Protein AF-0000000076350499 (afdb_homodimer)

Secondary structure (DSSP, 8-state):
-------------------HHHHHHHHHHHHGGGGTT----SS-SS-HHHHHHHHHHHHHHHHHHHHHHHHHT---HHHHHHHHHHHHHH--SHHHHHHHHHHHHHHHHHHHHHHHHH--/-------------------HHHHHHHHHHHHGGGGTT----SS-SS-HHHHHHHHHHHHHHHHHHHHHHHHHT---HHHHHHHHHHHHHH--SHHHHHHHHHHHHHHHHHHHHHHHHH--

Sequence (240 aa):
MTETTAKKTTTKRPARRPDPATAVLAEVKAARKAYSGQSMPVAGGHNPLKGREHHEREANRWMAADTARKFDGVPGWDSAVLAQAYRTLAECEPEHVRAGLIRLAALAVSAVESLDREAPMTETTAKKTTTKRPARRPDPATAVLAEVKAARKAYSGQSMPVAGGHNPLKGREHHEREANRWMAADTARKFDGVPGWDSAVLAQAYRTLAECEPEHVRAGLIRLAALAVSAVESLDREAP

Radius of gyration: 23.18 Å; Cα contacts (8 Å, |Δi|>4): 301; chains: 2; bounding box: 70×72×52 Å

pLDDT: mean 89.34, std 15.56, range [38.72, 98.94]

Foldseek 3Di:
DPPPPPPPPPPPDPPPDPDPLVVVVVVVVVVCVVVPPDDDDLADDPCSLVVLVVLVVQLVVLVVVQVVCVVVVNHDLVSVLSNLSSVLSNDDDPVSVVVSVVVNVVSVSVVVVVCVVVPD/DPPPPPPPPPPPDPPPPPDPLVVVVVVVVVVCVVVPPDDDDLADDPCSLVVLVVLVVQLVVLVVVQVVCVVVVNHDLVSVLSNLSSVLSNDDDPVSVVVSVVVNVVSVSVVVVVCVVPPD

Solvent-accessible surface area (backbone atoms only — not comparable to full-atom values): 12835 Å² total; per-residue (Å²): 133,85,80,77,76,73,75,78,75,74,73,72,72,73,78,72,73,75,58,76,57,55,64,55,50,51,51,21,59,60,50,19,61,82,48,56,90,54,77,64,48,61,59,27,50,96,50,34,67,60,49,24,52,52,24,40,53,51,12,53,51,26,42,50,49,35,52,51,21,49,73,72,72,29,43,25,47,44,36,52,52,50,16,40,48,22,44,24,55,34,48,82,52,66,69,56,29,42,53,29,29,37,46,41,22,11,50,28,51,32,52,41,51,33,50,63,67,66,51,129,133,85,80,76,76,74,76,79,75,73,74,71,72,74,78,73,72,75,57,76,57,54,63,56,49,52,50,22,59,60,51,21,59,79,47,57,90,54,75,66,48,60,60,27,51,96,50,33,68,60,50,26,52,51,23,40,53,51,12,53,51,27,44,51,49,33,52,51,22,51,72,72,71,28,44,23,49,43,36,53,52,49,16,41,47,24,45,23,55,34,48,82,51,68,69,55,28,43,54,30,30,37,47,42,21,9,51,29,52,33,51,41,50,32,49,64,68,65,49,129

Organism: Streptomyces venezuelae (NCBI:txid54571)

Structure (mmCIF, N/CA/C/O backbone):
data_AF-0000000076350499-model_v1
#
loop_
_entity.id
_entity.type
_entity.pdbx_description
1 polymer 'Uncharacterized protein'
#
loop_
_atom_site.group_PDB
_atom_site.id
_atom_site.type_symbol
_atom_site.label_atom_id
_atom_site.label_alt_id
_atom_site.label_comp_id
_atom_site.label_asym_id
_atom_site.label_entity_id
_atom_site.label_seq_id
_atom_site.pdbx_PDB_ins_code
_atom_site.Cartn_x
_atom_site.Cartn_y
_atom_site.Cartn_z
_atom_site.occupancy
_atom_site.B_iso_or_equiv
_atom_site.auth_seq_id
_atom_site.auth_comp_id
_atom_site.auth_asym_id
_atom_site.auth_atom_id
_atom_site.pdbx_PDB_model_num
ATOM 1 N N . MET A 1 1 ? -41.188 54.156 18.469 1 38.72 1 MET A N 1
ATOM 2 C CA . MET A 1 1 ? -41.062 52.875 17.75 1 38.72 1 MET A CA 1
ATOM 3 C C . MET A 1 1 ? -39.625 52.344 17.875 1 38.72 1 MET A C 1
ATOM 5 O O . MET A 1 1 ? -38.688 52.969 17.438 1 38.72 1 MET A O 1
ATOM 9 N N . THR A 1 2 ? -39.219 51.75 19.031 1 48.88 2 THR A N 1
ATOM 10 C CA . THR A 1 2 ? -37.969 51.094 19.422 1 48.88 2 THR A CA 1
ATOM 11 C C . THR A 1 2 ? -37.594 50.031 18.406 1 48.88 2 THR A C 1
ATOM 13 O O . THR A 1 2 ? -38.375 49.125 18.125 1 48.88 2 THR A O 1
ATOM 16 N N . GLU A 1 3 ? -36.875 50.312 17.297 1 50.75 3 GLU A N 1
ATOM 17 C CA . GLU A 1 3 ? -36.25 49.375 16.359 1 50.75 3 GLU A CA 1
ATOM 18 C C . GLU A 1 3 ? -35.438 48.312 17.109 1 50.75 3 GLU A C 1
ATOM 20 O O . GLU A 1 3 ? -34.5 48.656 17.844 1 50.75 3 GLU A O 1
ATOM 25 N N . THR A 1 4 ? -36.031 47.188 17.719 1 52.25 4 THR A N 1
ATOM 26 C CA . THR A 1 4 ? -35.406 45.969 18.188 1 52.25 4 THR A CA 1
ATOM 27 C C . THR A 1 4 ? -34.344 45.5 17.203 1 52.25 4 THR A C 1
ATOM 29 O O . THR A 1 4 ? -34.656 45.188 16.062 1 52.25 4 THR A O 1
ATOM 32 N N . THR A 1 5 ? -33.188 46.062 17.219 1 54 5 THR A N 1
ATOM 33 C CA . THR A 1 5 ? -32.031 45.531 16.5 1 54 5 THR A CA 1
ATOM 34 C C . THR A 1 5 ? -31.891 44.031 16.75 1 54 5 THR A C 1
ATOM 36 O O . THR A 1 5 ? -31.672 43.594 17.875 1 54 5 THR A O 1
ATOM 39 N N . ALA A 1 6 ? -32.625 43.156 16.031 1 51.72 6 ALA A N 1
ATOM 40 C CA . ALA A 1 6 ? -32.469 41.719 16.062 1 51.72 6 ALA A CA 1
ATOM 41 C C . ALA A 1 6 ? -31 41.312 15.992 1 51.72 6 ALA A C 1
ATOM 43 O O . ALA A 1 6 ? -30.281 41.719 15.078 1 51.72 6 ALA A O 1
ATOM 44 N N . LYS A 1 7 ? -30.266 41.125 17.078 1 54.62 7 LYS A N 1
ATOM 45 C CA . LYS A 1 7 ? -28.969 40.469 17.141 1 54.62 7 LYS A CA 1
ATOM 46 C C . LYS A 1 7 ? -28.922 39.281 16.219 1 54.62 7 LYS A C 1
ATOM 48 O O . LYS A 1 7 ? -29.766 38.375 16.312 1 54.62 7 LYS A O 1
ATOM 53 N N . LYS A 1 8 ? -28.516 39.344 14.953 1 52.81 8 LYS A N 1
ATOM 54 C CA . LYS A 1 8 ? -28.219 38.188 14.078 1 52.81 8 LYS A CA 1
ATOM 55 C C . LYS A 1 8 ? -27.406 37.125 14.805 1 52.81 8 LYS A C 1
ATOM 57 O O . LYS A 1 8 ? -26.297 37.406 15.266 1 52.81 8 LYS A O 1
ATOM 62 N N . THR A 1 9 ? -27.938 36.188 15.602 1 52.38 9 THR A N 1
ATOM 63 C CA . THR A 1 9 ? -27.25 35 16.094 1 52.38 9 THR A CA 1
ATOM 64 C C . THR A 1 9 ? -26.422 34.344 14.992 1 52.38 9 THR A C 1
ATOM 66 O O . THR A 1 9 ? -26.969 33.938 13.969 1 52.38 9 THR A O 1
ATOM 69 N N . THR A 1 10 ? -25.219 34.812 14.734 1 52.31 10 THR A N 1
ATOM 70 C CA . THR A 1 10 ? -24.312 34.125 13.82 1 52.31 10 THR A CA 1
ATOM 71 C C . THR A 1 10 ? -24.312 32.625 14.109 1 52.31 10 THR A C 1
ATOM 73 O O . THR A 1 10 ? -24.141 32.188 15.25 1 52.31 10 THR A O 1
ATOM 76 N N . THR A 1 11 ? -25.25 31.875 13.594 1 54.22 11 THR A N 1
ATOM 77 C CA . THR A 1 11 ? -25.203 30.422 13.688 1 54.22 11 THR A CA 1
ATOM 78 C C . THR A 1 11 ? -23.781 29.906 13.492 1 54.22 11 THR A C 1
ATOM 80 O O . THR A 1 11 ? -23.156 30.188 12.461 1 54.22 11 THR A O 1
ATOM 83 N N . LYS A 1 12 ? -22.938 29.891 14.547 1 53.84 12 LYS A N 1
ATOM 84 C CA . LYS A 1 12 ? -21.609 29.266 14.508 1 53.84 12 LYS A CA 1
ATOM 85 C C . LYS A 1 12 ? -21.609 28.016 13.625 1 53.84 12 LYS A C 1
ATOM 87 O O . LYS A 1 12 ? -22.562 27.25 13.648 1 53.84 12 LYS A O 1
ATOM 92 N N . ARG A 1 13 ? -21.109 28.031 12.414 1 56.81 13 ARG A N 1
ATOM 93 C CA . ARG A 1 13 ? -20.953 26.844 11.586 1 56.81 13 ARG A CA 1
ATOM 94 C C . ARG A 1 13 ? -20.578 25.641 12.43 1 56.81 13 ARG A C 1
ATOM 96 O O . ARG A 1 13 ? -19.75 25.734 13.336 1 56.81 13 ARG A O 1
ATOM 103 N N . PRO A 1 14 ? -21.391 24.609 12.555 1 53.59 14 PRO A N 1
ATOM 104 C CA . PRO A 1 14 ? -21.047 23.406 13.32 1 53.59 14 PRO A CA 1
ATOM 105 C C . PRO A 1 14 ? -19.594 22.984 13.156 1 53.59 14 PRO A C 1
ATOM 107 O O . PRO A 1 14 ? -19 23.219 12.102 1 53.59 14 PRO A O 1
ATOM 110 N N . ALA A 1 15 ? -18.828 22.922 14.227 1 55.44 15 ALA A N 1
ATOM 111 C CA . ALA A 1 15 ? -17.438 22.469 14.242 1 55.44 15 ALA A CA 1
ATOM 112 C C . ALA A 1 15 ? -17.25 21.281 13.312 1 55.44 15 ALA A C 1
ATOM 114 O O . ALA A 1 15 ? -18.078 20.359 13.281 1 55.44 15 ALA A O 1
ATOM 115 N N . ARG A 1 16 ? -16.734 21.469 12.133 1 56.69 16 ARG A N 1
ATOM 116 C CA . ARG A 1 16 ? -16.516 20.391 11.164 1 56.69 16 ARG A CA 1
ATOM 117 C C . ARG A 1 16 ? -15.93 19.156 11.836 1 56.69 16 ARG A C 1
ATOM 119 O O . ARG A 1 16 ? -15.016 19.266 12.664 1 56.69 16 ARG A O 1
ATOM 126 N N . ARG A 1 17 ? -16.734 18.094 11.977 1 60.69 17 ARG A N 1
ATOM 127 C CA . ARG A 1 17 ? -16.234 16.828 12.5 1 60.69 17 ARG A CA 1
ATOM 128 C C . ARG A 1 17 ? -14.844 16.516 11.961 1 60.69 17 ARG A C 1
ATOM 130 O O . ARG A 1 17 ? -14.562 16.766 10.781 1 60.69 17 ARG A O 1
ATOM 137 N N . PRO A 1 18 ? -13.938 16.469 12.867 1 68.06 18 PRO A N 1
ATOM 138 C CA . PRO A 1 18 ? -12.594 16.172 12.391 1 68.06 18 PRO A CA 1
ATOM 139 C C . PRO A 1 18 ? -12.578 15.047 11.352 1 68.06 18 PRO A C 1
ATOM 141 O O . PRO A 1 18 ? -13.383 14.117 11.422 1 68.06 18 PRO A O 1
ATOM 144 N N . ASP A 1 19 ? -11.945 15.273 10.234 1 76.62 19 ASP A N 1
ATOM 145 C CA . ASP A 1 19 ? -11.766 14.281 9.18 1 76.62 19 ASP A CA 1
ATOM 146 C C . ASP A 1 19 ? -11.18 12.984 9.734 1 76.62 19 ASP A C 1
ATOM 148 O O . ASP A 1 19 ? -10.109 13 10.352 1 76.62 19 ASP A O 1
ATOM 152 N N . PRO A 1 20 ? -12.023 11.977 9.82 1 79.06 20 PRO A N 1
ATOM 153 C CA . PRO A 1 20 ? -11.547 10.688 10.336 1 79.06 20 PRO A CA 1
ATOM 154 C C . PRO A 1 20 ? -10.172 10.312 9.789 1 79.06 20 PRO A C 1
ATOM 156 O O . PRO A 1 20 ? -9.438 9.547 10.422 1 79.06 20 PRO A O 1
ATOM 159 N N . ALA A 1 21 ? -9.828 10.938 8.68 1 87.44 21 ALA A N 1
ATOM 160 C CA . ALA A 1 21 ? -8.555 10.562 8.07 1 87.44 21 ALA A CA 1
ATOM 161 C C . ALA A 1 21 ? -7.387 11.219 8.789 1 87.44 21 ALA A C 1
ATOM 163 O O . ALA A 1 21 ? -6.246 10.766 8.68 1 87.44 21 ALA A O 1
ATOM 164 N N . THR A 1 22 ? -7.73 12.234 9.5 1 90.38 22 THR A N 1
ATOM 165 C CA . THR A 1 22 ? -6.652 12.984 10.133 1 90.38 22 THR A CA 1
ATOM 166 C C . THR A 1 22 ? -5.902 12.109 11.133 1 90.38 22 THR A C 1
ATOM 168 O O . THR A 1 22 ? -4.672 12.062 11.125 1 90.38 22 THR A O 1
ATOM 171 N N . ALA A 1 23 ? -6.641 11.414 11.977 1 93.62 23 ALA A N 1
ATOM 172 C CA . ALA A 1 23 ? -6.008 10.531 12.961 1 93.62 23 ALA A CA 1
ATOM 173 C C . ALA A 1 23 ? -5.23 9.414 12.281 1 93.62 23 ALA A C 1
ATOM 175 O O . ALA A 1 23 ? -4.117 9.078 12.695 1 93.62 23 ALA A O 1
ATOM 176 N N . VAL A 1 24 ? -5.832 8.812 11.25 1 96.56 24 VAL A N 1
ATOM 177 C CA . VAL A 1 24 ? -5.191 7.727 10.508 1 96.56 24 VAL A CA 1
ATOM 178 C C . VAL A 1 24 ? -3.902 8.234 9.867 1 96.56 24 VAL A C 1
ATOM 180 O O . VAL A 1 24 ? -2.863 7.574 9.93 1 96.56 24 VAL A O 1
ATOM 183 N N . LEU A 1 25 ? -3.965 9.453 9.281 1 96.88 25 LEU A N 1
ATOM 184 C CA . LEU A 1 25 ? -2.795 10.023 8.625 1 96.88 25 LEU A CA 1
ATOM 185 C C . LEU A 1 25 ? -1.714 10.367 9.648 1 96.88 25 LEU A C 1
ATOM 187 O O . LEU A 1 25 ? -0.521 10.266 9.352 1 96.88 25 LEU A O 1
ATOM 191 N N . ALA A 1 26 ? -2.094 10.766 10.805 1 95.81 26 ALA A N 1
ATOM 192 C CA . ALA A 1 26 ? -1.117 10.984 11.867 1 95.81 26 ALA A CA 1
ATOM 193 C C . ALA A 1 26 ? -0.406 9.688 12.242 1 95.81 26 ALA A C 1
ATOM 195 O O . ALA A 1 26 ? 0.798 9.688 12.508 1 95.81 26 ALA A O 1
ATOM 196 N N . GLU A 1 27 ? -1.164 8.602 12.289 1 97.56 27 GLU A N 1
ATOM 197 C CA . GLU A 1 27 ? -0.567 7.293 12.555 1 97.56 27 GLU A CA 1
ATOM 198 C C . GLU A 1 27 ? 0.391 6.887 11.438 1 97.56 27 GLU A C 1
ATOM 200 O O . GLU A 1 27 ? 1.462 6.336 11.703 1 97.56 27 GLU A O 1
ATOM 205 N N . VAL A 1 28 ? -0.004 7.133 10.195 1 97.81 28 VAL A N 1
ATOM 206 C CA . VAL A 1 28 ? 0.864 6.848 9.055 1 97.81 28 VAL A CA 1
ATOM 207 C C . VAL A 1 28 ? 2.15 7.66 9.172 1 97.81 28 VAL A C 1
ATOM 209 O O . VAL A 1 28 ? 3.246 7.141 8.953 1 97.81 28 VAL A O 1
ATOM 212 N N . LYS A 1 29 ? 2.023 8.922 9.461 1 96 29 LYS A N 1
ATOM 213 C CA . LYS A 1 29 ? 3.176 9.805 9.625 1 96 29 LYS A CA 1
ATOM 214 C C . LYS A 1 29 ? 4.133 9.258 10.688 1 96 29 LYS A C 1
ATOM 216 O O . LYS A 1 29 ? 5.352 9.258 10.484 1 96 29 LYS A O 1
ATOM 221 N N . ALA A 1 30 ? 3.6 8.812 11.766 1 96.19 30 ALA A N 1
ATOM 222 C CA . ALA A 1 30 ? 4.418 8.258 12.844 1 96.19 30 ALA A CA 1
ATOM 223 C C . ALA A 1 30 ? 5.105 6.969 12.391 1 96.19 30 ALA A C 1
ATOM 225 O O . ALA A 1 30 ? 6.297 6.77 12.648 1 96.19 30 ALA A O 1
ATOM 226 N N . ALA A 1 31 ? 4.344 6.082 11.688 1 97.31 31 ALA A N 1
ATOM 227 C CA . ALA A 1 31 ? 4.859 4.777 11.273 1 97.31 31 ALA A CA 1
ATOM 228 C C . ALA A 1 31 ? 5.949 4.93 10.219 1 97.31 31 ALA A C 1
ATOM 230 O O . ALA A 1 31 ? 6.855 4.098 10.133 1 97.31 31 ALA A O 1
ATOM 231 N N . ARG A 1 32 ? 5.891 5.938 9.43 1 95.25 32 ARG A N 1
ATOM 232 C CA . ARG A 1 32 ? 6.832 6.141 8.336 1 95.25 32 ARG A CA 1
ATOM 233 C C . ARG A 1 32 ? 8.242 6.383 8.859 1 95.25 32 ARG A C 1
ATOM 235 O O . ARG A 1 32 ? 9.219 6.219 8.125 1 95.25 32 ARG A O 1
ATOM 242 N N . LYS A 1 33 ? 8.383 6.848 10.125 1 92.81 33 LYS A N 1
ATOM 243 C CA . LYS A 1 33 ? 9.688 7.117 10.719 1 92.81 33 LYS A CA 1
ATOM 244 C C . LYS A 1 33 ? 10.57 5.871 10.695 1 92.81 33 LYS A C 1
ATOM 246 O O . LYS A 1 33 ? 11.797 5.973 10.625 1 92.81 33 LYS A O 1
ATOM 251 N N . ALA A 1 34 ? 9.875 4.699 10.703 1 93.06 34 ALA A N 1
ATOM 252 C CA . ALA A 1 34 ? 10.609 3.439 10.672 1 93.06 34 ALA A CA 1
ATOM 253 C C . ALA A 1 34 ? 11.336 3.262 9.344 1 93.06 34 ALA A C 1
ATOM 255 O O . ALA A 1 34 ? 12.297 2.496 9.25 1 93.06 34 ALA A O 1
ATOM 256 N N . TYR A 1 35 ? 10.977 3.979 8.344 1 91.75 35 TYR A N 1
ATOM 257 C CA . TYR A 1 35 ? 11.516 3.807 7 1 91.75 35 TYR A CA 1
ATOM 258 C C . TYR A 1 35 ? 12.219 5.074 6.531 1 91.75 35 TYR A C 1
ATOM 260 O O . TYR A 1 35 ? 12.688 5.148 5.391 1 91.75 35 TYR A O 1
ATOM 268 N N . SER A 1 36 ? 12.102 6.062 7.328 1 82.44 36 SER A N 1
ATOM 269 C CA . SER A 1 36 ? 12.633 7.371 6.953 1 82.44 36 SER A CA 1
ATOM 270 C C . SER A 1 36 ? 14.125 7.301 6.66 1 82.44 36 SER A C 1
ATOM 272 O O . SER A 1 36 ? 14.867 6.613 7.359 1 82.44 36 SER A O 1
ATOM 274 N N . GLY A 1 37 ? 14.547 7.977 5.605 1 85.44 37 GLY A N 1
ATOM 275 C CA . GLY A 1 37 ? 15.961 8.055 5.262 1 85.44 37 GLY A CA 1
ATOM 276 C C . GLY A 1 37 ? 16.422 6.918 4.371 1 85.44 37 GLY A C 1
ATOM 277 O O . GLY A 1 37 ? 17.547 6.941 3.859 1 85.44 37 GLY A O 1
ATOM 278 N N . GLN A 1 38 ? 15.703 5.871 4.211 1 89.94 38 GLN A N 1
ATOM 279 C CA . GLN A 1 38 ? 16.062 4.77 3.322 1 89.94 38 GLN A CA 1
ATOM 280 C C . GLN A 1 38 ? 15.898 5.172 1.858 1 89.94 38 GLN A C 1
ATOM 282 O O . GLN A 1 38 ? 14.992 5.93 1.51 1 89.94 38 GLN A O 1
ATOM 287 N N . SER A 1 39 ? 16.875 4.816 1.09 1 91.69 39 SER A N 1
ATOM 288 C CA . SER A 1 39 ? 16.812 4.988 -0.358 1 91.69 39 SER A CA 1
ATOM 289 C C . SER A 1 39 ? 17.094 3.676 -1.081 1 91.69 39 SER A C 1
ATOM 291 O O . SER A 1 39 ? 18.094 3.012 -0.802 1 91.69 39 SER A O 1
ATOM 293 N N . MET A 1 40 ? 16.156 3.285 -1.824 1 93.88 40 MET A N 1
ATOM 294 C CA . MET A 1 40 ? 16.281 2.088 -2.652 1 93.88 40 MET A CA 1
ATOM 295 C C . MET A 1 40 ? 15.594 2.291 -3.998 1 93.88 40 MET A C 1
ATOM 297 O O . MET A 1 40 ? 14.703 3.137 -4.125 1 93.88 40 MET A O 1
ATOM 301 N N . PRO A 1 41 ? 16.078 1.508 -4.984 1 94.31 41 PRO A N 1
ATOM 302 C CA . PRO A 1 41 ? 15.32 1.559 -6.234 1 94.31 41 PRO A CA 1
ATOM 303 C C . PRO A 1 41 ? 13.898 1.008 -6.086 1 94.31 41 PRO A C 1
ATOM 305 O O . PRO A 1 41 ? 13.617 0.282 -5.129 1 94.31 41 PRO A O 1
ATOM 308 N N . VAL A 1 42 ? 13 1.357 -6.977 1 94.31 42 VAL A N 1
ATOM 309 C CA . VAL A 1 42 ? 11.633 0.851 -6.953 1 94.31 42 VAL A CA 1
ATOM 310 C C . VAL A 1 42 ? 11.641 -0.668 -7.102 1 94.31 42 VAL A C 1
ATOM 312 O O . VAL A 1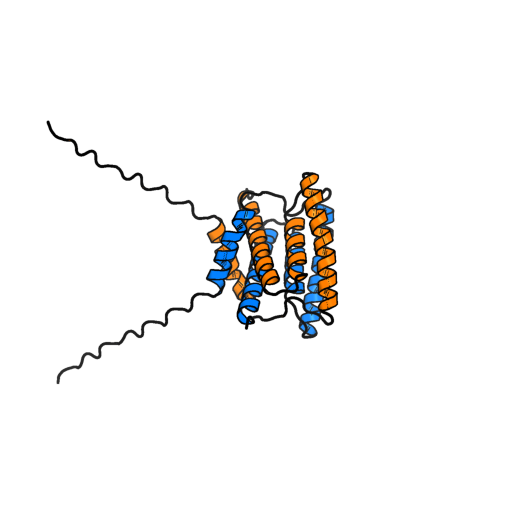 42 ? 11.039 -1.38 -6.293 1 94.31 42 VAL A O 1
ATOM 315 N N . ALA A 1 43 ? 12.32 -1.08 -8.188 1 94.75 43 ALA A N 1
ATOM 316 C CA . ALA A 1 43 ? 12.5 -2.514 -8.398 1 94.75 43 ALA A CA 1
ATOM 317 C C . ALA A 1 43 ? 13.922 -2.947 -8.055 1 94.75 43 ALA A C 1
ATOM 319 O O . ALA A 1 43 ? 14.891 -2.43 -8.617 1 94.75 43 ALA A O 1
ATOM 320 N N . GLY A 1 44 ? 14.023 -3.854 -7.094 1 96.06 44 GLY A N 1
ATOM 321 C CA . GLY A 1 44 ? 15.32 -4.398 -6.719 1 96.06 44 GLY A CA 1
ATOM 322 C C . GLY A 1 44 ? 15.602 -5.758 -7.336 1 96.06 44 GLY A C 1
ATOM 323 O O . GLY A 1 44 ? 15.016 -6.109 -8.359 1 96.06 44 GLY A O 1
ATOM 324 N N . GLY A 1 45 ? 16.5 -6.449 -6.723 1 95.81 45 GLY A N 1
ATOM 325 C CA . GLY A 1 45 ? 16.859 -7.77 -7.207 1 95.81 45 GLY A CA 1
ATOM 326 C C . GLY A 1 45 ? 17.953 -7.742 -8.266 1 95.81 45 GLY A C 1
ATOM 327 O O . GLY A 1 45 ? 18.406 -6.668 -8.656 1 95.81 45 GLY A O 1
ATOM 328 N N . HIS A 1 46 ? 18.391 -8.906 -8.711 1 96.06 46 HIS A N 1
ATOM 329 C CA . HIS A 1 46 ? 19.5 -9.047 -9.648 1 96.06 46 HIS A CA 1
ATOM 330 C C . HIS A 1 46 ? 19.062 -8.734 -11.078 1 96.06 46 HIS A C 1
ATOM 332 O O . HIS A 1 46 ? 19.875 -8.398 -11.93 1 96.06 46 HIS A O 1
ATOM 338 N N . ASN A 1 47 ? 17.812 -8.844 -11.344 1 95.94 47 ASN A N 1
ATOM 339 C CA . ASN A 1 47 ? 17.25 -8.547 -12.664 1 95.94 47 ASN A CA 1
ATOM 340 C C . ASN A 1 47 ? 16 -7.688 -12.555 1 95.94 47 ASN A C 1
ATOM 342 O O . ASN A 1 47 ? 14.883 -8.18 -12.727 1 95.94 47 ASN A O 1
ATOM 346 N N . PRO A 1 48 ? 16.125 -6.426 -12.344 1 94.31 48 PRO A N 1
ATOM 347 C CA . PRO A 1 48 ? 14.992 -5.535 -12.125 1 94.31 48 PRO A CA 1
ATOM 348 C C . PRO A 1 48 ? 14.031 -5.504 -13.305 1 94.31 48 PRO A C 1
ATOM 350 O O . PRO A 1 48 ? 12.82 -5.324 -13.125 1 94.31 48 PRO A O 1
ATOM 353 N N . LEU A 1 49 ? 14.57 -5.691 -14.508 1 94.38 49 LEU A N 1
ATOM 354 C CA . LEU A 1 49 ? 13.703 -5.688 -15.68 1 94.38 49 LEU A CA 1
ATOM 355 C C . LEU A 1 49 ? 12.75 -6.875 -15.656 1 94.38 49 LEU A C 1
ATOM 357 O O . LEU A 1 49 ? 11.555 -6.727 -15.938 1 94.38 49 LEU A O 1
ATOM 361 N N . LYS A 1 50 ? 13.289 -7.992 -15.352 1 95.38 50 LYS A N 1
ATOM 362 C CA . LYS A 1 50 ? 12.445 -9.18 -15.211 1 95.38 50 LYS A CA 1
ATOM 363 C C . LYS A 1 50 ? 11.422 -8.992 -14.094 1 95.38 50 LYS A C 1
ATOM 365 O O . LYS A 1 50 ? 10.281 -9.453 -14.203 1 95.38 50 LYS A O 1
ATOM 370 N N . GLY A 1 51 ? 11.859 -8.422 -12.992 1 95.88 51 GLY A N 1
ATOM 371 C CA . GLY A 1 51 ? 10.945 -8.102 -11.906 1 95.88 51 GLY A CA 1
ATOM 372 C C . GLY A 1 51 ? 9.773 -7.242 -12.344 1 95.88 51 GLY A C 1
ATOM 373 O O . GLY A 1 51 ? 8.625 -7.523 -11.992 1 95.88 51 GLY A O 1
ATOM 374 N N . ARG A 1 52 ? 10.062 -6.246 -13.117 1 96.31 52 ARG A N 1
ATOM 375 C CA . ARG A 1 52 ? 9.016 -5.344 -13.594 1 96.31 52 ARG A CA 1
ATOM 376 C C . ARG A 1 52 ? 8.023 -6.074 -14.492 1 96.31 52 ARG A C 1
ATOM 378 O O . ARG A 1 52 ? 6.82 -5.832 -14.43 1 96.31 52 ARG A O 1
ATOM 385 N N . GLU A 1 53 ? 8.547 -6.91 -15.336 1 97.19 53 GLU A N 1
ATOM 386 C CA . GLU A 1 53 ? 7.68 -7.715 -16.188 1 97.19 53 GLU A CA 1
ATOM 387 C C . GLU A 1 53 ? 6.746 -8.594 -15.367 1 97.19 53 GLU A C 1
ATOM 389 O O . GLU A 1 53 ? 5.566 -8.727 -15.688 1 97.19 53 GLU A O 1
ATOM 394 N N . HIS A 1 54 ? 7.34 -9.227 -14.375 1 97.56 54 HIS A N 1
ATOM 395 C CA . HIS A 1 54 ? 6.531 -10.016 -13.453 1 97.56 54 HIS A CA 1
ATOM 396 C C . HIS A 1 54 ? 5.434 -9.164 -12.82 1 97.56 54 HIS A C 1
ATOM 398 O O . HIS A 1 54 ? 4.273 -9.586 -12.766 1 97.56 54 HIS A O 1
ATOM 404 N N . HIS A 1 55 ? 5.805 -7.949 -12.344 1 98.56 55 HIS A N 1
ATOM 405 C CA . HIS A 1 55 ? 4.836 -7.066 -11.703 1 98.56 55 HIS A CA 1
ATOM 406 C C . HIS A 1 55 ? 3.723 -6.684 -12.68 1 98.56 55 HIS A C 1
ATOM 408 O O . HIS A 1 55 ? 2.559 -6.574 -12.289 1 98.56 55 HIS A O 1
ATOM 414 N N . GLU A 1 56 ? 4.082 -6.488 -13.914 1 98.5 56 GLU A N 1
ATOM 415 C CA . GLU A 1 56 ? 3.076 -6.164 -14.914 1 98.5 56 GLU A CA 1
ATOM 416 C C . GLU A 1 56 ? 2.078 -7.309 -15.086 1 98.5 56 GLU A C 1
ATOM 418 O O . GLU A 1 56 ? 0.869 -7.078 -15.156 1 98.5 56 GLU A O 1
ATOM 423 N N . ARG A 1 57 ? 2.596 -8.492 -15.18 1 98.62 57 ARG A N 1
ATOM 424 C CA . ARG A 1 57 ? 1.719 -9.656 -15.305 1 98.62 57 ARG A CA 1
ATOM 425 C C . ARG A 1 57 ? 0.793 -9.773 -14.102 1 98.62 57 ARG A C 1
ATOM 427 O O . ARG A 1 57 ? -0.406 -10.008 -14.25 1 98.62 57 ARG A O 1
ATOM 434 N N . GLU A 1 58 ? 1.327 -9.602 -12.93 1 98.62 58 GLU A N 1
ATOM 435 C CA . GLU A 1 58 ? 0.524 -9.68 -11.719 1 98.62 58 GLU A CA 1
ATOM 436 C C . GLU A 1 58 ? -0.483 -8.531 -11.648 1 98.62 58 GLU A C 1
ATOM 438 O O . GLU A 1 58 ? -1.609 -8.719 -11.18 1 98.62 58 GLU A O 1
ATOM 443 N N . ALA A 1 59 ? -0.056 -7.363 -12.062 1 98.75 59 ALA A N 1
ATOM 444 C CA . ALA A 1 59 ? -0.982 -6.234 -12.109 1 98.75 59 ALA A CA 1
ATOM 445 C C . ALA A 1 59 ? -2.215 -6.57 -12.945 1 98.75 59 ALA A C 1
ATOM 447 O O . ALA A 1 59 ? -3.346 -6.328 -12.516 1 98.75 59 ALA A O 1
ATOM 448 N N . ASN A 1 60 ? -1.95 -7.121 -14.117 1 98.62 60 ASN A N 1
ATOM 449 C CA . ASN A 1 60 ? -3.047 -7.5 -15 1 98.62 60 ASN A CA 1
ATOM 450 C C . ASN A 1 60 ? -3.955 -8.539 -14.352 1 98.62 60 ASN A C 1
ATOM 452 O O . ASN A 1 60 ? -5.18 -8.453 -14.453 1 98.62 60 ASN A O 1
ATOM 456 N N . ARG A 1 61 ? -3.381 -9.5 -13.727 1 98.31 61 ARG A N 1
ATOM 457 C CA . ARG A 1 61 ? -4.141 -10.555 -13.062 1 98.31 61 ARG A CA 1
ATOM 458 C C . ARG A 1 61 ? -5.008 -9.984 -11.945 1 98.31 61 ARG A C 1
ATOM 460 O O . ARG A 1 61 ? -6.199 -10.297 -11.859 1 98.31 61 ARG A O 1
ATOM 467 N N . TRP A 1 62 ? -4.484 -9.164 -11.102 1 98.5 62 TRP A N 1
ATOM 468 C CA . TRP A 1 62 ? -5.223 -8.633 -9.961 1 98.5 62 TRP A CA 1
ATOM 469 C C . TRP A 1 62 ? -6.254 -7.605 -10.414 1 98.5 62 TRP A C 1
ATOM 471 O O . TRP A 1 62 ? -7.328 -7.488 -9.812 1 98.5 62 TRP A O 1
ATOM 481 N N . MET A 1 63 ? -5.859 -6.852 -11.438 1 98.44 63 MET A N 1
ATOM 482 C CA . MET A 1 63 ? -6.859 -5.941 -11.992 1 98.44 63 MET A CA 1
ATOM 483 C C . MET A 1 63 ? -8.07 -6.711 -12.516 1 98.44 63 MET A C 1
ATOM 485 O O . MET A 1 63 ? -9.211 -6.312 -12.289 1 98.44 63 MET A O 1
ATOM 489 N N . ALA A 1 64 ? -7.852 -7.734 -13.227 1 98.5 64 ALA A N 1
ATOM 490 C CA . ALA A 1 64 ? -8.93 -8.586 -13.719 1 98.5 64 ALA A CA 1
ATOM 491 C C . ALA A 1 64 ? -9.719 -9.188 -12.555 1 98.5 64 ALA A C 1
ATOM 493 O O . ALA A 1 64 ? -10.953 -9.219 -12.586 1 98.5 64 ALA A O 1
ATOM 494 N N . ALA A 1 65 ? -9.055 -9.695 -11.531 1 97.81 65 ALA A N 1
ATOM 495 C CA . ALA A 1 65 ? -9.711 -10.25 -10.359 1 97.81 65 ALA A CA 1
ATOM 496 C C . ALA A 1 65 ? -10.562 -9.203 -9.656 1 97.81 65 ALA A C 1
ATOM 498 O O . ALA A 1 65 ? -11.688 -9.484 -9.242 1 97.81 65 ALA A O 1
ATOM 499 N N . ASP A 1 66 ? -10.031 -8.031 -9.5 1 98.25 66 ASP A N 1
ATOM 500 C CA . ASP A 1 66 ? -10.75 -6.945 -8.852 1 98.25 66 ASP A CA 1
ATOM 501 C C . ASP A 1 66 ? -12.031 -6.602 -9.602 1 98.25 66 ASP A C 1
ATOM 503 O O . ASP A 1 66 ? -13.102 -6.477 -9 1 98.25 66 ASP A O 1
ATOM 507 N N . THR A 1 67 ? -11.883 -6.5 -10.938 1 98.19 67 THR A N 1
ATOM 508 C CA . THR A 1 67 ? -13.031 -6.195 -11.797 1 98.19 67 THR A CA 1
ATOM 509 C C . THR A 1 67 ? -14.07 -7.305 -11.711 1 98.19 67 THR A C 1
ATOM 511 O O . THR A 1 67 ? -15.266 -7.031 -11.539 1 98.19 67 THR A O 1
ATOM 514 N N . ALA A 1 68 ? -13.688 -8.516 -11.859 1 98 68 ALA A N 1
ATOM 515 C CA . ALA A 1 68 ? -14.594 -9.664 -11.812 1 98 68 ALA A CA 1
ATOM 516 C C . ALA A 1 68 ? -15.32 -9.734 -10.469 1 98 68 ALA A C 1
ATOM 518 O O . ALA A 1 68 ? -16.516 -9.984 -10.422 1 98 68 ALA A O 1
ATOM 519 N N . ARG A 1 69 ? -14.609 -9.539 -9.359 1 97.75 69 ARG A N 1
ATOM 520 C CA . ARG A 1 69 ? -15.203 -9.609 -8.031 1 97.75 69 ARG A CA 1
ATOM 521 C C . ARG A 1 69 ? -16.234 -8.508 -7.824 1 97.75 69 ARG A C 1
ATOM 523 O O . ARG A 1 69 ? -17.281 -8.727 -7.199 1 97.75 69 ARG A O 1
ATOM 530 N N . LYS A 1 70 ? -15.906 -7.328 -8.273 1 96.88 70 LYS A N 1
ATOM 531 C CA . LYS A 1 70 ? -16.875 -6.238 -8.203 1 96.88 70 LYS A CA 1
ATOM 532 C C . LYS A 1 70 ? -18.141 -6.57 -8.992 1 96.88 70 LYS A C 1
ATOM 534 O O . LYS A 1 70 ? -19.25 -6.309 -8.531 1 96.88 70 LYS A O 1
ATOM 539 N N . PHE A 1 71 ? -17.938 -7.156 -10.164 1 97.5 71 PHE A N 1
ATOM 540 C CA . PHE A 1 71 ? -19.062 -7.559 -11 1 97.5 71 PHE A CA 1
ATOM 541 C C . PHE A 1 71 ? -19.906 -8.625 -10.305 1 97.5 71 PHE A C 1
ATOM 543 O O . PHE A 1 71 ? -21.125 -8.594 -10.375 1 97.5 71 PHE A O 1
ATOM 550 N N . ASP A 1 72 ? -19.281 -9.555 -9.648 1 97.56 72 ASP A N 1
ATOM 551 C CA . ASP A 1 72 ? -19.938 -10.68 -8.984 1 97.56 72 ASP A CA 1
ATOM 552 C C . ASP A 1 72 ? -20.531 -10.25 -7.641 1 97.56 72 ASP A C 1
ATOM 554 O O . ASP A 1 72 ? -21.188 -11.047 -6.965 1 97.56 72 ASP A O 1
ATOM 558 N N . GLY A 1 73 ? -20.219 -9.07 -7.129 1 97.25 73 GLY A N 1
ATOM 559 C CA . GLY A 1 73 ? -20.75 -8.57 -5.875 1 97.25 73 GLY A CA 1
ATOM 560 C C . GLY A 1 73 ? -19.969 -9.039 -4.664 1 97.25 73 GLY A C 1
ATOM 561 O O . GLY A 1 73 ? -20.5 -9.078 -3.551 1 97.25 73 GLY A O 1
ATOM 562 N N . VAL A 1 74 ? -18.734 -9.492 -4.902 1 97.44 74 VAL A N 1
ATOM 563 C CA . VAL A 1 74 ? -17.906 -9.969 -3.801 1 97.44 74 VAL A CA 1
ATOM 564 C C . VAL A 1 74 ? -16.578 -9.227 -3.785 1 97.44 74 VAL A C 1
ATOM 566 O O . VAL A 1 74 ? -15.516 -9.844 -3.729 1 97.44 74 VAL A O 1
ATOM 569 N N . PRO A 1 75 ? -16.531 -7.895 -3.838 1 97.38 75 PRO A N 1
ATOM 570 C CA . PRO A 1 75 ? -15.297 -7.113 -3.84 1 97.38 75 PRO A CA 1
ATOM 571 C C . PRO A 1 75 ? -14.508 -7.262 -2.541 1 97.38 75 PRO A C 1
ATOM 573 O O . PRO A 1 75 ? -15.031 -7.781 -1.551 1 97.38 75 PRO A O 1
ATOM 576 N N . GLY A 1 76 ? -13.305 -6.895 -2.553 1 97.44 76 GLY A N 1
ATOM 577 C CA . GLY A 1 76 ? -12.438 -6.883 -1.387 1 97.44 76 GLY A CA 1
ATOM 578 C C . GLY A 1 76 ? -11.328 -5.855 -1.478 1 97.44 76 GLY A C 1
ATOM 579 O O . GLY A 1 76 ? -10.852 -5.543 -2.572 1 97.44 76 GLY A O 1
ATOM 580 N N . TRP A 1 77 ? -10.914 -5.414 -0.379 1 97.38 77 TRP A N 1
ATOM 581 C CA . TRP A 1 77 ? -9.781 -4.496 -0.339 1 97.38 77 TRP A CA 1
ATOM 582 C C . TRP A 1 77 ? -8.516 -5.172 -0.854 1 97.38 77 TRP A C 1
ATOM 584 O O . TRP A 1 77 ? -7.633 -4.512 -1.415 1 97.38 77 TRP A O 1
ATOM 594 N N . ASP A 1 78 ? -8.414 -6.523 -0.628 1 98.12 78 ASP A N 1
ATOM 595 C CA . ASP A 1 78 ? -7.211 -7.25 -1.015 1 98.12 78 ASP A CA 1
ATOM 596 C C . ASP A 1 78 ? -6.945 -7.117 -2.514 1 98.12 78 ASP A C 1
ATOM 598 O O . ASP A 1 78 ? -5.848 -6.734 -2.922 1 98.12 78 ASP A O 1
ATOM 602 N N . SER A 1 79 ? -7.988 -7.34 -3.359 1 98.44 79 SER A N 1
ATOM 603 C CA . SER A 1 79 ? -7.762 -7.246 -4.797 1 98.44 79 SER A CA 1
ATOM 604 C C . SER A 1 79 ? -7.469 -5.809 -5.219 1 98.44 79 SER A C 1
ATOM 606 O O . SER A 1 79 ? -6.621 -5.566 -6.082 1 98.44 79 SER A O 1
ATOM 608 N N . ALA A 1 80 ? -8.094 -4.797 -4.594 1 98.38 80 ALA A N 1
ATOM 609 C CA . ALA A 1 80 ? -7.852 -3.393 -4.914 1 98.38 80 ALA A CA 1
ATOM 610 C C . ALA A 1 80 ? -6.426 -2.982 -4.559 1 98.38 80 ALA A C 1
ATOM 612 O O . ALA A 1 80 ? -5.734 -2.348 -5.359 1 98.38 80 ALA A O 1
ATOM 613 N N . VAL A 1 81 ? -5.969 -3.379 -3.387 1 98.75 81 VAL A N 1
ATOM 614 C CA . VAL A 1 81 ? -4.645 -3.025 -2.887 1 98.75 81 VAL A CA 1
ATOM 615 C C . VAL A 1 81 ? -3.572 -3.688 -3.75 1 98.75 81 VAL A C 1
ATOM 617 O O . VAL A 1 81 ? -2.617 -3.033 -4.172 1 98.75 81 VAL A O 1
ATOM 620 N N . LEU A 1 82 ? -3.758 -4.965 -4.031 1 98.88 82 LEU A N 1
ATOM 621 C CA . LEU A 1 82 ? -2.736 -5.703 -4.762 1 98.88 82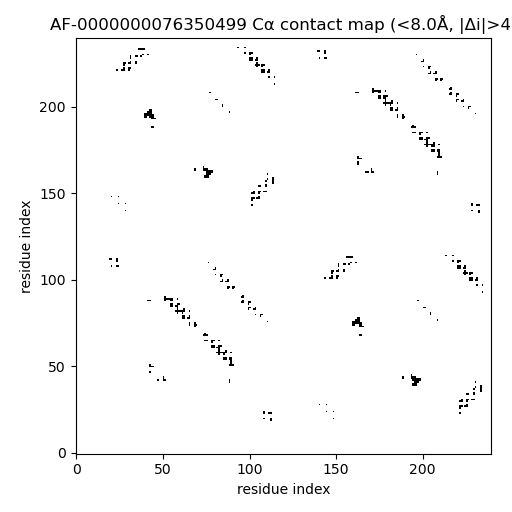 LEU A CA 1
ATOM 622 C C . LEU A 1 82 ? -2.689 -5.266 -6.223 1 98.88 82 LEU A C 1
ATOM 624 O O . LEU A 1 82 ? -1.611 -5.176 -6.816 1 98.88 82 LEU A O 1
ATOM 628 N N . ALA A 1 83 ? -3.828 -4.969 -6.836 1 98.88 83 ALA A N 1
ATOM 629 C CA . ALA A 1 83 ? -3.85 -4.418 -8.188 1 98.88 83 ALA A CA 1
ATOM 630 C C . ALA A 1 83 ? -3.074 -3.105 -8.258 1 98.88 83 ALA A C 1
ATOM 632 O O . ALA A 1 83 ? -2.221 -2.93 -9.133 1 98.88 83 ALA A O 1
ATOM 633 N N . GLN A 1 84 ? -3.352 -2.271 -7.336 1 98.88 84 GLN A N 1
ATOM 634 C CA . GLN A 1 84 ? -2.686 -0.974 -7.324 1 98.88 84 GLN A CA 1
ATOM 635 C C . GLN A 1 84 ? -1.188 -1.128 -7.066 1 98.88 84 GLN A C 1
ATOM 637 O O . GLN A 1 84 ? -0.373 -0.454 -7.699 1 98.88 84 GLN A O 1
ATOM 642 N N . ALA A 1 85 ? -0.785 -1.979 -6.109 1 98.94 85 ALA A N 1
ATOM 643 C CA . ALA A 1 85 ? 0.624 -2.18 -5.781 1 98.94 85 ALA A CA 1
ATOM 644 C C . ALA A 1 85 ? 1.405 -2.676 -6.996 1 98.94 85 ALA A C 1
ATOM 646 O O . ALA A 1 85 ? 2.41 -2.076 -7.383 1 98.94 85 ALA A O 1
ATOM 647 N N . TYR A 1 86 ? 0.898 -3.754 -7.629 1 98.88 86 TYR A N 1
ATOM 648 C CA . TYR A 1 86 ? 1.605 -4.332 -8.766 1 98.88 86 TYR A CA 1
ATOM 649 C C . TYR A 1 86 ? 1.627 -3.367 -9.945 1 98.88 86 TYR A C 1
ATOM 651 O O . TYR A 1 86 ? 2.629 -3.271 -10.656 1 98.88 86 TYR A O 1
ATOM 659 N N . ARG A 1 87 ? 0.524 -2.678 -10.188 1 98.81 87 ARG A N 1
ATOM 660 C CA . ARG A 1 87 ? 0.487 -1.692 -11.266 1 98.81 87 ARG A CA 1
ATOM 661 C C . ARG A 1 87 ? 1.551 -0.619 -11.062 1 98.81 87 ARG A C 1
ATOM 663 O O . ARG A 1 87 ? 2.264 -0.259 -12 1 98.81 87 ARG A O 1
ATOM 670 N N . THR A 1 88 ? 1.607 -0.109 -9.883 1 98.75 88 THR A N 1
ATOM 671 C CA . THR A 1 88 ? 2.58 0.922 -9.539 1 98.75 88 THR A CA 1
ATOM 672 C C . THR A 1 88 ? 4.004 0.419 -9.758 1 98.75 88 THR A C 1
ATOM 674 O O . THR A 1 88 ? 4.824 1.111 -10.367 1 98.75 88 THR A O 1
ATOM 677 N N . LEU A 1 89 ? 4.332 -0.801 -9.336 1 98.44 89 LEU A N 1
ATOM 678 C CA . LEU A 1 89 ? 5.68 -1.353 -9.344 1 98.44 89 LEU A CA 1
ATOM 679 C C . LEU A 1 89 ? 6.09 -1.759 -10.758 1 98.44 89 LEU A C 1
ATOM 681 O O . LEU A 1 89 ? 7.273 -1.964 -11.031 1 98.44 89 LEU A O 1
ATOM 685 N N . ALA A 1 90 ? 5.094 -1.877 -11.617 1 98.19 90 ALA A N 1
ATOM 686 C CA . ALA A 1 90 ? 5.359 -2.221 -13.016 1 98.19 90 ALA A CA 1
ATOM 687 C C . ALA A 1 90 ? 5.734 -0.982 -13.82 1 98.19 90 ALA A C 1
ATOM 689 O O . ALA A 1 90 ? 6.238 -1.094 -14.945 1 98.19 90 ALA A O 1
ATOM 690 N N . GLU A 1 91 ? 5.457 0.204 -13.336 1 97.5 91 GLU A N 1
ATOM 691 C CA . GLU A 1 91 ? 5.676 1.451 -14.062 1 97.5 91 GLU A CA 1
ATOM 692 C C . GLU A 1 91 ? 7.164 1.713 -14.273 1 97.5 91 GLU A C 1
ATOM 694 O O . GLU A 1 91 ? 7.996 1.296 -13.461 1 97.5 91 GLU A O 1
ATOM 699 N N . CYS A 1 92 ? 7.504 2.457 -15.297 1 93.38 92 CYS A N 1
ATOM 700 C CA . CYS A 1 92 ? 8.891 2.771 -15.633 1 93.38 92 CYS A CA 1
ATOM 701 C C . CYS A 1 92 ? 9.203 4.234 -15.336 1 93.38 92 CYS A C 1
ATOM 703 O O . CYS A 1 92 ? 10.305 4.559 -14.891 1 93.38 92 CYS A O 1
ATOM 705 N N . GLU A 1 93 ? 8.266 5.07 -15.594 1 94.88 93 GLU A N 1
ATOM 706 C CA . GLU A 1 93 ? 8.469 6.504 -15.398 1 94.88 93 GLU A CA 1
ATOM 707 C C . GLU A 1 93 ? 8.305 6.887 -13.93 1 94.88 93 GLU A C 1
ATOM 709 O O . GLU A 1 93 ? 7.301 6.559 -13.297 1 94.88 93 GLU A O 1
ATOM 714 N N . PRO A 1 94 ? 9.281 7.598 -13.391 1 95.19 94 PRO A N 1
ATOM 715 C CA . PRO A 1 94 ? 9.25 7.957 -11.969 1 95.19 94 PRO A CA 1
ATOM 716 C C . PRO A 1 94 ? 7.977 8.703 -11.586 1 95.19 94 PRO A C 1
ATOM 718 O O . PRO A 1 94 ? 7.453 8.508 -10.484 1 95.19 94 PRO A O 1
ATOM 721 N N . GLU A 1 95 ? 7.492 9.531 -12.469 1 96.5 95 GLU A N 1
ATOM 722 C CA . GLU A 1 95 ? 6.285 10.297 -12.164 1 96.5 95 GLU A CA 1
ATOM 723 C C . GLU A 1 95 ? 5.078 9.375 -12 1 96.5 95 GLU A C 1
ATOM 725 O O . GLU A 1 95 ? 4.215 9.625 -11.156 1 96.5 95 GLU A O 1
ATOM 730 N N . HIS A 1 96 ? 5.004 8.375 -12.828 1 97.94 96 HIS A N 1
ATOM 731 C CA . HIS A 1 96 ? 3.904 7.418 -12.734 1 97.94 96 HIS A CA 1
ATOM 732 C C . HIS A 1 96 ? 4.031 6.551 -11.492 1 97.94 96 HIS A C 1
ATOM 734 O O . HIS A 1 96 ? 3.029 6.219 -10.852 1 97.94 96 HIS A O 1
ATOM 740 N N . VAL A 1 97 ? 5.309 6.18 -11.164 1 98.06 97 VAL A N 1
ATOM 741 C CA . VAL A 1 97 ? 5.543 5.406 -9.945 1 98.06 97 VAL A CA 1
ATOM 742 C C . VAL A 1 97 ? 5.129 6.219 -8.727 1 98.06 97 VAL A C 1
ATOM 744 O O . VAL A 1 97 ? 4.426 5.719 -7.848 1 98.06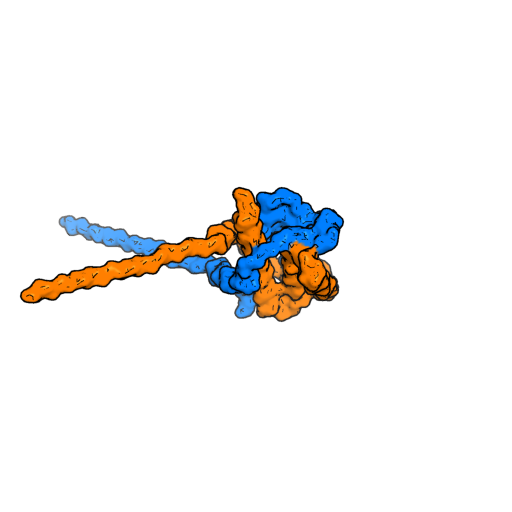 97 VAL A O 1
ATOM 747 N N . ARG A 1 98 ? 5.496 7.469 -8.68 1 98.06 98 ARG A N 1
ATOM 748 C CA . ARG A 1 98 ? 5.176 8.352 -7.566 1 98.06 98 ARG A CA 1
ATOM 749 C C . ARG A 1 98 ? 3.666 8.461 -7.371 1 98.06 98 ARG A C 1
ATOM 751 O O . ARG A 1 98 ? 3.164 8.297 -6.258 1 98.06 98 ARG A O 1
ATOM 758 N N . ALA A 1 99 ? 2.984 8.758 -8.453 1 98.56 99 ALA A N 1
ATOM 759 C CA . ALA A 1 99 ? 1.53 8.891 -8.398 1 98.56 99 ALA A CA 1
ATOM 760 C C . ALA A 1 99 ? 0.882 7.586 -7.93 1 98.56 99 ALA A C 1
ATOM 762 O O . ALA A 1 99 ? -0.084 7.609 -7.164 1 98.56 99 ALA A O 1
ATOM 763 N N . GLY A 1 100 ? 1.397 6.473 -8.422 1 98.81 100 GLY A N 1
ATOM 764 C CA . GLY A 1 100 ? 0.877 5.176 -8.023 1 98.81 100 GLY A CA 1
ATOM 765 C C . GLY A 1 100 ? 1.085 4.875 -6.551 1 98.81 100 GLY A C 1
ATOM 766 O O . GLY A 1 100 ? 0.216 4.289 -5.898 1 98.81 100 GLY A O 1
ATOM 767 N N . LEU A 1 101 ? 2.205 5.273 -6.008 1 98.62 101 LEU A N 1
ATOM 768 C CA . LEU A 1 101 ? 2.48 5.09 -4.586 1 98.62 101 LEU A CA 1
ATOM 769 C C . LEU A 1 101 ? 1.539 5.938 -3.736 1 98.62 101 LEU A C 1
ATOM 771 O O . LEU A 1 101 ? 1.099 5.5 -2.67 1 98.62 101 LEU A O 1
ATOM 775 N N . ILE A 1 102 ? 1.191 7.105 -4.188 1 98.81 102 ILE A N 1
ATOM 776 C CA . ILE A 1 102 ? 0.219 7.953 -3.508 1 98.81 102 ILE A CA 1
ATOM 777 C C . ILE A 1 102 ? -1.144 7.262 -3.488 1 98.81 102 ILE A C 1
ATOM 779 O O . ILE A 1 102 ? -1.803 7.207 -2.449 1 98.81 102 ILE A O 1
ATOM 783 N N . ARG A 1 103 ? -1.511 6.707 -4.59 1 98.75 103 ARG A N 1
ATOM 784 C CA . ARG A 1 103 ? -2.795 6.02 -4.676 1 98.75 103 ARG A CA 1
ATOM 785 C C . ARG A 1 103 ? -2.809 4.773 -3.797 1 98.75 103 ARG A C 1
ATOM 787 O O . ARG A 1 103 ? -3.834 4.438 -3.203 1 98.75 103 ARG A O 1
ATOM 794 N N . LEU A 1 104 ? -1.678 4.082 -3.721 1 98.81 104 LEU A N 1
ATOM 795 C CA . LEU A 1 104 ? -1.585 2.91 -2.854 1 98.81 104 LEU A CA 1
ATOM 796 C C . LEU A 1 104 ? -1.764 3.301 -1.391 1 98.81 104 LEU A C 1
ATOM 798 O O . LEU A 1 104 ? -2.502 2.645 -0.654 1 98.81 104 LEU A O 1
ATOM 802 N N . ALA A 1 105 ? -1.09 4.355 -0.975 1 98.62 105 ALA A N 1
ATOM 803 C CA . ALA A 1 105 ? -1.25 4.848 0.391 1 98.62 105 ALA A CA 1
ATOM 804 C C . ALA A 1 105 ? -2.695 5.258 0.661 1 98.62 105 ALA A C 1
ATOM 806 O O . ALA A 1 105 ? -3.244 4.957 1.724 1 98.62 105 ALA A O 1
ATOM 807 N N . ALA A 1 106 ? -3.305 5.906 -0.292 1 98.25 106 ALA A N 1
ATOM 808 C CA . ALA A 1 106 ? -4.691 6.352 -0.152 1 98.25 106 ALA A CA 1
ATOM 809 C C . ALA A 1 106 ? -5.633 5.164 0.011 1 98.25 106 ALA A C 1
ATOM 811 O O . ALA A 1 106 ? -6.559 5.207 0.823 1 98.25 106 ALA A O 1
ATOM 812 N N . LEU A 1 107 ? -5.402 4.168 -0.79 1 98.25 107 LEU A N 1
ATOM 813 C CA . LEU A 1 107 ? -6.199 2.949 -0.699 1 98.25 107 LEU A CA 1
ATOM 814 C C . LEU A 1 107 ? -6.062 2.314 0.681 1 98.25 107 LEU A C 1
ATOM 816 O O . LEU A 1 107 ? -7.059 1.916 1.286 1 98.25 107 LEU A O 1
ATOM 820 N N . ALA A 1 108 ? -4.836 2.203 1.192 1 98.12 108 ALA A N 1
ATOM 821 C CA . ALA A 1 108 ? -4.602 1.628 2.516 1 98.12 108 ALA A CA 1
ATOM 822 C C . ALA A 1 108 ? -5.297 2.447 3.6 1 98.12 108 ALA A C 1
ATOM 824 O O . ALA A 1 108 ? -5.934 1.891 4.496 1 98.12 108 ALA A O 1
ATOM 825 N N . VAL A 1 109 ? -5.242 3.748 3.539 1 97.38 109 VAL A N 1
ATOM 826 C CA . VAL A 1 109 ? -5.879 4.637 4.504 1 97.38 109 VAL A CA 1
ATOM 827 C C . VAL A 1 109 ? -7.395 4.457 4.449 1 97.38 109 VAL A C 1
ATOM 829 O O . VAL A 1 109 ? -8.055 4.383 5.488 1 97.38 109 VAL A O 1
ATOM 832 N N . SER A 1 110 ? -7.93 4.355 3.229 1 96.31 110 SER A N 1
ATOM 833 C CA . SER A 1 110 ? -9.367 4.176 3.076 1 96.31 110 SER A CA 1
ATOM 834 C C . SER A 1 110 ? -9.828 2.846 3.664 1 96.31 110 SER A C 1
ATOM 836 O O . SER A 1 110 ? -10.898 2.76 4.262 1 96.31 110 SER A O 1
ATOM 838 N N . ALA A 1 111 ? -9.039 1.834 3.445 1 96.81 111 ALA A N 1
ATOM 839 C CA . ALA A 1 111 ? -9.359 0.532 4.027 1 96.81 111 ALA A CA 1
ATOM 840 C C . ALA A 1 111 ? -9.375 0.6 5.551 1 96.81 111 ALA A C 1
ATOM 842 O O . ALA A 1 111 ? -10.227 -0.01 6.195 1 96.81 111 ALA A O 1
ATOM 843 N N . VAL A 1 112 ? -8.414 1.335 6.184 1 96.75 112 VAL A N 1
ATOM 844 C CA . VAL A 1 112 ? -8.391 1.527 7.633 1 96.75 112 VAL A CA 1
ATOM 845 C C . VAL A 1 112 ? -9.672 2.215 8.086 1 96.75 112 VAL A C 1
ATOM 847 O O . VAL A 1 112 ? -10.297 1.792 9.055 1 96.75 112 VAL A O 1
ATOM 850 N N . GLU A 1 113 ? -10.062 3.24 7.355 1 94.94 113 GLU A N 1
ATOM 851 C CA . GLU A 1 113 ? -11.289 3.961 7.695 1 94.94 113 GLU A CA 1
ATOM 852 C C . GLU A 1 113 ? -12.5 3.033 7.664 1 94.94 113 GLU A C 1
ATOM 854 O O . GLU A 1 113 ? -13.383 3.129 8.516 1 94.94 113 GLU A O 1
ATOM 859 N N . SER A 1 114 ? -12.531 2.244 6.629 1 93.5 114 SER A N 1
ATOM 860 C CA . SER A 1 114 ? -13.617 1.276 6.508 1 93.5 114 SER A CA 1
ATOM 861 C C . SER A 1 114 ? -13.656 0.334 7.707 1 93.5 114 SER A C 1
ATOM 863 O O . SER A 1 114 ? -14.727 0.071 8.266 1 93.5 114 SER A O 1
ATOM 865 N N . LEU A 1 115 ? -12.508 -0.144 8.094 1 94.12 115 LEU A N 1
ATOM 866 C CA . LEU A 1 115 ? -12.43 -1.022 9.258 1 94.12 115 LEU A CA 1
ATOM 867 C C . LEU A 1 115 ? -12.898 -0.304 10.516 1 94.12 115 LEU A C 1
ATOM 869 O O . LEU A 1 115 ? -13.617 -0.884 11.336 1 94.12 115 LEU A O 1
ATOM 873 N N . ASP A 1 116 ? -12.422 0.94 10.68 1 93 116 ASP A N 1
ATOM 874 C CA . ASP A 1 116 ? -12.766 1.721 11.867 1 93 116 ASP A CA 1
ATOM 875 C C . ASP A 1 116 ? -14.266 1.972 11.945 1 93 116 ASP A C 1
ATOM 877 O O . ASP A 1 116 ? -14.836 2.035 13.039 1 93 116 ASP A O 1
ATOM 881 N N . ARG A 1 117 ? -14.867 2.086 10.789 1 89.75 117 ARG A N 1
ATOM 882 C CA . ARG A 1 117 ? -16.312 2.318 10.742 1 89.75 117 ARG A CA 1
ATOM 883 C C . ARG A 1 117 ? -17.078 1.048 11.078 1 89.75 117 ARG A C 1
ATOM 885 O O . ARG A 1 117 ? -18.188 1.113 11.625 1 89.75 117 ARG A O 1
ATOM 892 N N . GLU A 1 118 ? -16.531 -0.04 10.742 1 87.12 118 GLU A N 1
ATOM 893 C CA . GLU A 1 118 ? -17.219 -1.314 10.914 1 87.12 118 GLU A CA 1
ATOM 894 C C . GLU A 1 118 ? -16.922 -1.922 12.281 1 87.12 118 GLU A C 1
ATOM 896 O O . GLU A 1 118 ? -17.562 -2.895 12.688 1 87.12 118 GLU A O 1
ATOM 901 N N . ALA A 1 119 ? -15.906 -1.346 12.961 1 82.62 119 ALA A N 1
ATOM 902 C CA . ALA A 1 119 ? -15.578 -1.846 14.297 1 82.62 119 ALA A CA 1
ATOM 903 C C . ALA A 1 119 ? -16.734 -1.624 15.258 1 82.62 119 ALA A C 1
ATOM 905 O O . ALA A 1 119 ? -17.422 -0.601 15.195 1 82.62 119 ALA A O 1
ATOM 906 N N . PRO A 1 120 ? -17.141 -2.691 15.984 1 74.5 120 PRO A N 1
ATOM 907 C CA . PRO A 1 120 ? -18.297 -2.627 16.891 1 74.5 120 PRO A CA 1
ATOM 908 C C . PRO A 1 120 ? -18.172 -1.496 17.906 1 74.5 120 PRO A C 1
ATOM 910 O O . PRO A 1 120 ? -17.062 -1.061 18.234 1 74.5 120 PRO A O 1
ATOM 913 N N . MET B 1 1 ? 29.219 53.281 36.062 1 38.91 1 MET B N 1
ATOM 914 C CA . MET B 1 1 ? 29.328 51.938 35.469 1 38.91 1 MET B CA 1
ATOM 915 C C . MET B 1 1 ? 28.016 51.5 34.875 1 38.91 1 MET B C 1
ATOM 917 O O . MET B 1 1 ? 27 51.406 35.562 1 38.91 1 MET B O 1
ATOM 921 N N . THR B 1 2 ? 27.625 52 33.656 1 49.84 2 THR B N 1
ATOM 922 C CA . THR B 1 2 ? 26.484 51.75 32.781 1 49.84 2 THR B CA 1
ATOM 923 C C . THR B 1 2 ? 26.328 50.25 32.5 1 49.84 2 THR B C 1
ATOM 925 O O . THR B 1 2 ? 27.266 49.594 32.031 1 49.84 2 THR B O 1
ATOM 928 N N . GLU B 1 3 ? 25.641 49.438 33.344 1 51.38 3 GLU B N 1
ATOM 929 C CA . GLU B 1 3 ? 25.203 48.062 33.156 1 51.38 3 GLU B CA 1
ATOM 930 C C . GLU B 1 3 ? 24.547 47.875 31.781 1 51.38 3 GLU B C 1
ATOM 932 O O . GLU B 1 3 ? 23.531 48.5 31.484 1 51.38 3 GLU B O 1
ATOM 937 N N . THR B 1 4 ? 25.297 47.781 30.594 1 51.91 4 THR B N 1
ATOM 938 C CA . THR B 1 4 ? 24.844 47.344 29.281 1 51.91 4 THR B CA 1
ATOM 939 C C . THR B 1 4 ? 23.953 46.094 29.406 1 51.91 4 THR B C 1
ATOM 941 O O . THR B 1 4 ? 24.406 45.062 29.891 1 51.91 4 THR B O 1
ATOM 944 N N . THR B 1 5 ? 22.703 46.219 29.719 1 56.38 5 THR B N 1
ATOM 945 C CA . THR B 1 5 ? 21.703 45.156 29.625 1 56.38 5 THR B CA 1
ATOM 946 C C . THR B 1 5 ? 21.828 44.438 28.297 1 56.38 5 THR B C 1
ATOM 948 O O . THR B 1 5 ? 21.594 45 27.234 1 56.38 5 THR B O 1
ATOM 951 N N . ALA B 1 6 ? 22.797 43.531 28.125 1 53.06 6 ALA B N 1
ATOM 952 C CA . ALA B 1 6 ? 22.922 42.656 26.969 1 53.06 6 ALA B CA 1
ATOM 953 C C . ALA B 1 6 ? 21.562 42.094 26.562 1 53.06 6 ALA B C 1
ATOM 955 O O . ALA B 1 6 ? 20.859 41.5 27.375 1 53.06 6 ALA B O 1
ATOM 956 N N . LYS B 1 7 ? 20.781 42.719 25.672 1 55.97 7 LYS B N 1
ATOM 957 C CA . LYS B 1 7 ? 19.625 42.156 25 1 55.97 7 LYS B CA 1
ATOM 958 C C . LYS B 1 7 ? 19.891 40.688 24.609 1 55.97 7 LYS B C 1
ATOM 960 O O . LYS B 1 7 ? 20.875 40.406 23.922 1 55.97 7 LYS B O 1
ATOM 965 N N . LYS B 1 8 ? 19.594 39.656 25.406 1 53.94 8 LYS B N 1
ATOM 966 C CA . LYS B 1 8 ? 19.578 38.25 25.016 1 53.94 8 LYS B CA 1
ATOM 967 C C . LYS B 1 8 ? 18.922 38.031 23.656 1 53.94 8 LYS B C 1
ATOM 969 O O . LYS B 1 8 ? 17.75 38.375 23.484 1 53.94 8 LYS B O 1
ATOM 974 N N . THR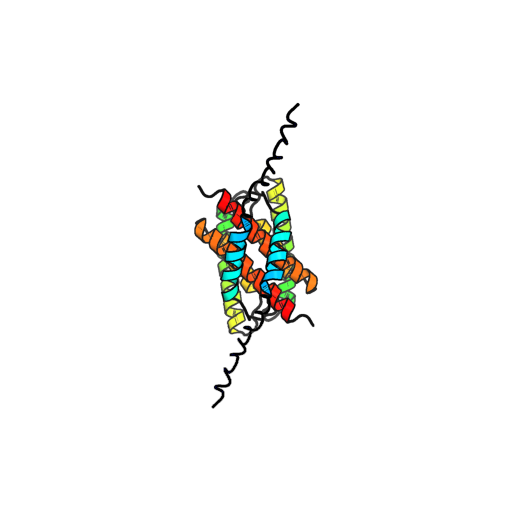 B 1 9 ? 19.547 38.25 22.469 1 52.22 9 THR B N 1
ATOM 975 C CA . THR B 1 9 ? 19.062 37.812 21.172 1 52.22 9 THR B CA 1
ATOM 976 C C . THR B 1 9 ? 18.484 36.406 21.25 1 52.22 9 THR B C 1
ATOM 978 O O . THR B 1 9 ? 19.188 35.438 21.578 1 52.22 9 THR B O 1
ATOM 981 N N . THR B 1 10 ? 17.25 36.219 21.672 1 54.03 10 THR B N 1
ATOM 982 C CA . THR B 1 10 ? 16.562 34.938 21.578 1 54.03 10 THR B CA 1
ATOM 983 C C . THR B 1 10 ? 16.828 34.281 20.234 1 54.03 10 THR B C 1
ATOM 985 O O . THR B 1 10 ? 16.641 34.906 19.188 1 54.03 10 THR B O 1
ATOM 988 N N . THR B 1 11 ? 17.922 33.594 20.047 1 56.22 11 THR B N 1
ATOM 989 C CA . THR B 1 11 ? 18.172 32.812 18.844 1 56.22 11 THR B CA 1
ATOM 990 C C . THR B 1 11 ? 16.891 32.125 18.391 1 56.22 11 THR B C 1
ATOM 992 O O . THR B 1 11 ? 16.297 31.344 19.141 1 56.22 11 THR B O 1
ATOM 995 N N . LYS B 1 12 ? 15.984 32.812 17.688 1 54.16 12 LYS B N 1
ATOM 996 C CA . LYS B 1 12 ? 14.812 32.219 17.062 1 54.16 12 LYS B CA 1
ATOM 997 C C . LYS B 1 12 ? 15.125 30.797 16.562 1 54.16 12 LYS B C 1
ATOM 999 O O . LYS B 1 12 ? 16.188 30.562 15.992 1 54.16 12 LYS B O 1
ATOM 1004 N N . ARG B 1 13 ? 14.75 29.75 17.25 1 57.06 13 ARG B N 1
ATOM 1005 C CA . ARG B 1 13 ? 14.883 28.375 16.766 1 57.06 13 ARG B CA 1
ATOM 1006 C C . ARG B 1 13 ? 14.664 28.312 15.258 1 57.06 13 ARG B C 1
ATOM 1008 O O . ARG B 1 13 ? 13.75 28.953 14.734 1 57.06 13 ARG B O 1
ATOM 1015 N N . PRO B 1 14 ? 15.633 27.953 14.43 1 54.41 14 PRO B N 1
ATOM 1016 C CA . PRO B 1 14 ? 15.445 27.844 12.977 1 54.41 14 PRO B CA 1
ATOM 1017 C C . PRO B 1 14 ? 14.109 27.219 12.602 1 54.41 14 PRO B C 1
ATOM 1019 O O . PRO B 1 14 ? 13.57 26.406 13.352 1 54.41 14 PRO B O 1
ATOM 1022 N N . ALA B 1 15 ? 13.281 27.906 11.828 1 55.53 15 ALA B N 1
ATOM 1023 C CA . ALA B 1 15 ? 12 27.422 11.32 1 55.53 15 ALA B CA 1
ATOM 1024 C C . ALA B 1 15 ? 12.102 25.953 10.898 1 55.53 15 ALA B C 1
ATOM 1026 O O . ALA B 1 15 ? 13.07 25.547 10.266 1 55.53 15 ALA B O 1
ATOM 1027 N N . ARG B 1 16 ? 11.664 25.047 11.719 1 56.59 16 ARG B N 1
ATOM 1028 C CA . ARG B 1 16 ? 11.719 23.625 11.414 1 56.59 16 A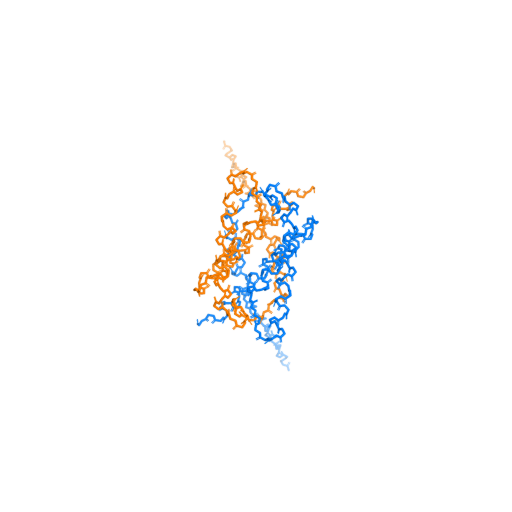RG B CA 1
ATOM 1029 C C . ARG B 1 16 ? 11.305 23.359 9.969 1 56.59 16 ARG B C 1
ATOM 1031 O O . ARG B 1 16 ? 10.312 23.906 9.492 1 56.59 16 ARG B O 1
ATOM 1038 N N . ARG B 1 17 ? 12.266 23.016 9.094 1 61.12 17 ARG B N 1
ATOM 1039 C CA . ARG B 1 17 ? 11.961 22.625 7.715 1 61.12 17 ARG B CA 1
ATOM 1040 C C . ARG B 1 17 ? 10.711 21.75 7.656 1 61.12 17 ARG B C 1
ATOM 1042 O O . ARG B 1 17 ? 10.5 20.891 8.516 1 61.12 17 ARG B O 1
ATOM 1049 N N . PRO B 1 18 ? 9.742 22.297 6.992 1 67.88 18 PRO B N 1
ATOM 1050 C CA . PRO B 1 18 ? 8.523 21.484 6.898 1 67.88 18 PRO B CA 1
ATOM 1051 C C . PRO B 1 18 ? 8.82 20.016 6.609 1 67.88 18 PRO B C 1
ATOM 1053 O O . PRO B 1 18 ? 9.781 19.688 5.902 1 67.88 18 PRO B O 1
ATOM 1056 N N . ASP B 1 19 ? 8.266 19.125 7.383 1 76.44 19 ASP B N 1
ATOM 1057 C CA . ASP B 1 19 ? 8.375 17.688 7.188 1 76.44 19 ASP B CA 1
ATOM 1058 C C . ASP B 1 19 ? 7.992 17.297 5.762 1 76.44 19 ASP B C 1
ATOM 1060 O O . ASP B 1 19 ? 6.883 17.578 5.312 1 76.44 19 ASP B O 1
ATOM 1064 N N . PRO B 1 20 ? 9.008 16.953 4.98 1 78.88 20 PRO B N 1
ATOM 1065 C CA . PRO B 1 20 ? 8.727 16.562 3.598 1 78.88 20 PRO B CA 1
ATOM 1066 C C . PRO B 1 20 ? 7.512 15.641 3.48 1 78.88 20 PRO B C 1
ATOM 1068 O O . PRO B 1 20 ? 6.875 15.586 2.426 1 78.88 20 PRO B O 1
ATOM 1071 N N . ALA B 1 21 ? 7.168 15.039 4.59 1 87.25 21 ALA B N 1
ATOM 1072 C CA . ALA B 1 21 ? 6.055 14.094 4.527 1 87.25 21 ALA B CA 1
ATOM 1073 C C . ALA B 1 21 ? 4.719 14.828 4.52 1 87.25 21 ALA B C 1
ATOM 1075 O O . ALA B 1 21 ? 3.699 14.266 4.109 1 87.25 21 ALA B O 1
ATOM 1076 N N . THR B 1 22 ? 4.797 16.031 4.961 1 90.31 22 THR B N 1
ATOM 1077 C CA . THR B 1 22 ? 3.539 16.766 5.086 1 90.31 22 THR B CA 1
ATOM 1078 C C . THR B 1 22 ? 2.873 16.922 3.725 1 90.31 22 THR B C 1
ATOM 1080 O O . THR B 1 22 ? 1.679 16.672 3.576 1 90.31 22 THR B O 1
ATOM 1083 N N . ALA B 1 23 ? 3.641 17.344 2.74 1 93.56 23 ALA B N 1
ATOM 1084 C CA . ALA B 1 23 ? 3.092 17.531 1.398 1 93.56 23 ALA B CA 1
ATOM 1085 C C . ALA B 1 23 ? 2.6 16.203 0.826 1 93.56 23 ALA B C 1
ATOM 1087 O O . ALA B 1 23 ? 1.537 16.141 0.203 1 93.56 23 ALA B O 1
ATOM 1088 N N . VAL B 1 24 ? 3.391 15.148 1.002 1 96.56 24 VAL B N 1
ATOM 1089 C CA . VAL B 1 24 ? 3.033 13.82 0.507 1 96.56 24 VAL B CA 1
ATOM 1090 C C . VAL B 1 24 ? 1.74 13.352 1.172 1 96.56 24 VAL B C 1
ATOM 1092 O O . VAL B 1 24 ? 0.842 12.844 0.503 1 96.56 24 VAL B O 1
ATOM 1095 N N . LEU B 1 25 ? 1.637 13.594 2.494 1 96.88 25 LEU B N 1
ATOM 1096 C CA . LEU B 1 25 ? 0.447 13.172 3.229 1 96.88 25 LEU B CA 1
ATOM 1097 C C . LEU B 1 25 ? -0.77 13.984 2.797 1 96.88 25 LEU B C 1
ATOM 1099 O O . LEU B 1 25 ? -1.891 13.469 2.779 1 96.88 25 LEU B O 1
ATOM 1103 N N . ALA B 1 26 ? -0.576 15.211 2.479 1 95.81 26 ALA B N 1
ATOM 1104 C CA . ALA B 1 26 ? -1.675 16.016 1.939 1 95.81 26 ALA B CA 1
ATOM 1105 C C . ALA B 1 26 ? -2.164 15.445 0.61 1 95.81 26 ALA B C 1
ATOM 1107 O O . ALA B 1 26 ? -3.367 15.43 0.338 1 95.81 26 ALA B O 1
ATOM 1108 N N . GLU B 1 27 ? -1.232 15 -0.22 1 97.62 27 GLU B N 1
ATOM 1109 C CA . GLU B 1 27 ? -1.6 14.367 -1.481 1 97.62 27 GLU B CA 1
ATOM 1110 C C . GLU B 1 27 ? -2.354 13.062 -1.243 1 97.62 27 GLU B C 1
ATOM 1112 O O . GLU B 1 27 ? -3.322 12.758 -1.944 1 97.62 27 GLU B O 1
ATOM 1117 N N . VAL B 1 28 ? -1.895 12.281 -0.272 1 97.81 28 VAL B N 1
ATOM 1118 C CA . VAL B 1 28 ? -2.582 11.039 0.085 1 97.81 28 VAL B CA 1
ATOM 1119 C C . VAL B 1 28 ? -4.004 11.352 0.548 1 97.81 28 VAL B C 1
ATOM 1121 O O . VAL B 1 28 ? -4.953 10.68 0.154 1 97.81 28 VAL B O 1
ATOM 1124 N N . LYS B 1 29 ? -4.137 12.32 1.406 1 96.06 29 LYS B N 1
ATOM 1125 C CA . LYS B 1 29 ? -5.445 12.742 1.904 1 96.06 29 LYS B CA 1
ATOM 1126 C C . LYS B 1 29 ? -6.379 13.109 0.756 1 96.06 29 LYS B C 1
ATOM 1128 O O . LYS B 1 29 ? -7.551 12.727 0.755 1 96.06 29 LYS B O 1
ATOM 1133 N N . ALA B 1 30 ? -5.879 13.82 -0.193 1 96.25 30 ALA B N 1
ATOM 1134 C CA . ALA B 1 30 ? -6.68 14.219 -1.352 1 96.25 30 ALA B CA 1
ATOM 1135 C C . ALA B 1 30 ? -7.07 13 -2.186 1 96.25 30 ALA B C 1
ATOM 1137 O O . ALA B 1 30 ? -8.219 12.875 -2.611 1 96.25 30 ALA B O 1
ATOM 1138 N N . ALA B 1 31 ? -6.102 12.078 -2.408 1 97.38 31 ALA B N 1
ATOM 1139 C CA . ALA B 1 31 ? -6.324 10.914 -3.26 1 97.38 31 ALA B CA 1
ATOM 1140 C C . ALA B 1 31 ? -7.32 9.945 -2.619 1 97.38 31 ALA B C 1
ATOM 1142 O O . ALA B 1 31 ? -8.047 9.234 -3.32 1 97.38 31 ALA B O 1
ATOM 1143 N N . ARG B 1 32 ? -7.375 9.898 -1.345 1 95.25 32 ARG B N 1
ATOM 1144 C CA . ARG B 1 32 ? -8.234 8.969 -0.622 1 95.25 32 ARG B CA 1
ATOM 1145 C C . ARG B 1 32 ? -9.703 9.273 -0.869 1 95.25 32 ARG B C 1
ATOM 1147 O O . ARG B 1 32 ? -10.562 8.414 -0.659 1 95.25 32 ARG B O 1
ATOM 1154 N N . LYS B 1 33 ? -10.039 10.523 -1.243 1 92.88 33 LYS B N 1
ATOM 1155 C CA . LYS B 1 33 ? -11.422 10.914 -1.501 1 92.88 33 LYS B CA 1
ATOM 1156 C C . LYS B 1 33 ? -12.055 10.031 -2.572 1 92.88 33 LYS B C 1
ATOM 1158 O O . LYS B 1 33 ? -13.273 9.812 -2.562 1 92.88 33 LYS B O 1
ATOM 1163 N N . ALA B 1 34 ? -11.172 9.508 -3.449 1 93.19 34 ALA B N 1
ATOM 1164 C CA . ALA B 1 34 ? -11.664 8.633 -4.512 1 93.19 34 ALA B CA 1
ATOM 1165 C C . ALA B 1 34 ? -12.219 7.332 -3.938 1 93.19 34 ALA B C 1
ATOM 1167 O O . ALA B 1 34 ? -13.008 6.645 -4.59 1 93.19 34 ALA B O 1
ATOM 1168 N N . TYR B 1 35 ? -11.898 6.988 -2.736 1 91.81 35 TYR B N 1
ATOM 1169 C CA . TYR B 1 35 ? -12.273 5.715 -2.135 1 91.81 35 TYR B CA 1
ATOM 1170 C C . TYR B 1 35 ? -13.141 5.93 -0.901 1 91.81 35 TYR B C 1
ATOM 1172 O O . TYR B 1 35 ? -13.5 4.973 -0.213 1 91.81 35 TYR B O 1
ATOM 1180 N N . SER B 1 36 ? -13.281 7.148 -0.577 1 82.69 36 SER B N 1
ATOM 1181 C CA . SER B 1 36 ? -13.992 7.492 0.648 1 82.69 36 SER B CA 1
ATOM 1182 C C . SER B 1 36 ? -15.414 6.941 0.634 1 82.69 36 SER B C 1
ATOM 1184 O O . SER B 1 36 ? -16.094 6.98 -0.397 1 82.69 36 SER B O 1
ATOM 1186 N N . GLY B 1 37 ? -15.859 6.395 1.756 1 85.88 37 GLY B N 1
ATOM 1187 C CA . GLY B 1 37 ? -17.219 5.898 1.903 1 85.88 37 GLY B CA 1
ATOM 1188 C C . GLY B 1 37 ? -17.375 4.457 1.461 1 85.88 37 GLY B C 1
ATOM 1189 O O . GLY B 1 37 ? -18.422 3.85 1.687 1 85.88 37 GLY B O 1
ATOM 1190 N N . GLN B 1 38 ? -16.484 3.879 0.769 1 90.19 38 GLN B N 1
ATOM 1191 C CA . GLN B 1 38 ? -16.531 2.479 0.365 1 90.19 38 GLN B CA 1
ATOM 1192 C C . GLN B 1 38 ? -16.312 1.552 1.556 1 90.19 38 GLN B C 1
ATOM 1194 O O . GLN B 1 38 ? -15.523 1.864 2.451 1 90.19 38 GLN B O 1
ATOM 1199 N N . SER B 1 39 ? -17.125 0.551 1.633 1 91.88 39 SER B N 1
ATOM 1200 C CA . SER B 1 39 ? -16.953 -0.508 2.621 1 91.88 39 SER B CA 1
ATOM 1201 C C . SER B 1 39 ? -16.922 -1.882 1.96 1 91.88 39 SER B C 1
ATOM 1203 O O . SER B 1 39 ? -17.797 -2.215 1.167 1 91.88 39 SER B O 1
ATOM 1205 N N . MET B 1 40 ? -15.852 -2.527 2.168 1 94.12 40 MET B N 1
ATOM 1206 C CA . MET B 1 40 ? -15.664 -3.893 1.687 1 94.12 40 MET B CA 1
ATOM 1207 C C . MET B 1 40 ? -14.906 -4.73 2.707 1 94.12 40 MET B C 1
ATOM 1209 O O . MET B 1 40 ? -14.195 -4.188 3.553 1 94.12 40 MET B O 1
ATOM 1213 N N . PRO B 1 41 ? -15.141 -6.059 2.615 1 94.44 41 PRO B N 1
ATOM 1214 C CA . PRO B 1 41 ? -14.289 -6.891 3.465 1 94.44 41 PRO B CA 1
ATOM 1215 C C . PRO B 1 41 ? -12.82 -6.824 3.07 1 94.44 41 PRO B C 1
ATOM 1217 O O . PRO B 1 41 ? -12.492 -6.41 1.954 1 94.44 41 PRO B O 1
ATOM 1220 N N . VAL B 1 42 ? -11.922 -7.18 3.955 1 94.44 42 VAL B N 1
ATOM 1221 C CA . VAL B 1 42 ? -10.492 -7.199 3.662 1 94.44 42 VAL B CA 1
ATOM 1222 C C . VAL B 1 42 ? -10.211 -8.172 2.523 1 94.44 42 VAL B C 1
ATOM 1224 O O . VAL B 1 42 ? -9.578 -7.812 1.527 1 94.44 42 VAL B O 1
ATOM 1227 N N . ALA B 1 43 ? -10.695 -9.414 2.775 1 94.94 43 ALA B N 1
ATOM 1228 C CA . ALA B 1 43 ? -10.586 -10.422 1.727 1 94.94 43 ALA B CA 1
ATOM 1229 C C . ALA B 1 43 ? -11.93 -10.648 1.041 1 94.94 43 ALA B C 1
ATOM 1231 O O . ALA B 1 43 ? -12.922 -10.977 1.697 1 94.94 43 ALA B O 1
ATOM 1232 N N . GLY B 1 44 ? -11.961 -10.398 -0.262 1 96.19 44 GLY B N 1
ATOM 1233 C CA . GLY B 1 44 ? -13.164 -10.641 -1.041 1 96.19 44 GLY B CA 1
ATOM 1234 C C . GLY B 1 44 ? -13.133 -11.961 -1.795 1 96.19 44 GLY B C 1
ATOM 1235 O O . GLY B 1 44 ? -12.398 -12.875 -1.418 1 96.19 44 GLY B O 1
ATOM 1236 N N . GLY B 1 45 ? -13.953 -12.023 -2.799 1 95.88 45 GLY B N 1
ATOM 1237 C CA . GLY B 1 45 ? -14.023 -13.227 -3.611 1 95.88 45 GLY B CA 1
ATOM 1238 C C . GLY B 1 45 ? -15 -14.258 -3.07 1 95.88 45 GLY B C 1
ATOM 1239 O O . GLY B 1 45 ? -15.609 -14.055 -2.018 1 95.88 45 GLY B O 1
ATOM 1240 N N . HIS B 1 46 ? -15.18 -15.367 -3.793 1 96.19 46 HIS B N 1
ATOM 1241 C CA . HIS B 1 46 ? -16.156 -16.406 -3.459 1 96.19 46 HIS B CA 1
ATOM 1242 C C . HIS B 1 46 ? -15.648 -17.281 -2.326 1 96.19 46 HIS B C 1
ATOM 1244 O O . HIS B 1 46 ? -16.438 -17.922 -1.627 1 96.19 46 HIS B O 1
ATOM 1250 N N . ASN B 1 47 ? -14.383 -17.344 -2.129 1 96.06 47 ASN B N 1
ATOM 1251 C CA . ASN B 1 47 ? -13.766 -18.125 -1.062 1 96.06 47 ASN B CA 1
ATOM 1252 C C . ASN B 1 47 ? -12.711 -17.328 -0.314 1 96.06 47 ASN B C 1
ATOM 1254 O O . ASN B 1 47 ? -11.508 -17.531 -0.51 1 96.06 47 ASN B O 1
ATOM 1258 N N . PRO B 1 48 ? -13.078 -16.438 0.542 1 94.44 48 PRO B N 1
ATOM 1259 C CA . PRO B 1 48 ? -12.148 -15.547 1.23 1 94.44 48 PRO B CA 1
ATOM 1260 C C . PRO B 1 48 ? -11.102 -16.312 2.047 1 94.44 48 PRO B C 1
ATOM 1262 O O . PRO B 1 48 ? -9.969 -15.836 2.197 1 94.44 48 PRO B O 1
ATOM 1265 N N . LEU B 1 49 ? -11.477 -17.469 2.566 1 94.44 49 LEU B N 1
ATOM 1266 C CA . LEU B 1 49 ? -10.523 -18.25 3.35 1 94.44 49 LEU B CA 1
ATOM 1267 C C . LEU B 1 49 ? -9.375 -18.734 2.475 1 94.44 49 LEU B C 1
ATOM 1269 O O . LEU B 1 49 ? -8.211 -18.656 2.873 1 94.44 49 LEU B O 1
ATOM 1273 N N . LYS B 1 50 ? -9.727 -19.219 1.339 1 95.44 50 LYS B N 1
ATOM 1274 C CA . LYS B 1 50 ? -8.695 -19.641 0.389 1 95.44 50 LYS B CA 1
ATOM 1275 C C . LYS B 1 50 ? -7.824 -18.453 -0.026 1 95.44 50 LYS B C 1
ATOM 1277 O O . LYS B 1 50 ? -6.617 -18.594 -0.222 1 95.44 50 LYS B O 1
ATOM 1282 N N . GLY B 1 51 ? -8.469 -17.328 -0.257 1 95.88 51 GLY B N 1
ATOM 1283 C CA . GLY B 1 51 ? -7.73 -16.109 -0.563 1 95.88 51 GLY B CA 1
ATOM 1284 C C . GLY B 1 51 ? -6.707 -15.75 0.495 1 95.88 51 GLY B C 1
ATOM 1285 O O . GLY B 1 51 ? -5.562 -15.414 0.173 1 95.88 51 GLY B O 1
ATOM 1286 N N . ARG B 1 52 ? -7.086 -15.859 1.715 1 96.38 52 ARG B N 1
ATOM 1287 C CA . ARG B 1 52 ? -6.188 -15.523 2.816 1 96.38 52 ARG B CA 1
ATOM 1288 C C . ARG B 1 52 ? -5.004 -16.484 2.865 1 96.38 52 ARG B C 1
ATOM 1290 O O . ARG B 1 52 ? -3.873 -16.078 3.133 1 96.38 52 ARG B O 1
ATOM 1297 N N . GLU B 1 53 ? -5.289 -17.734 2.66 1 97.19 53 GLU B N 1
ATOM 1298 C CA . GLU B 1 53 ? -4.215 -18.719 2.604 1 97.19 53 GLU B CA 1
ATOM 1299 C C . GLU B 1 53 ? -3.215 -18.391 1.5 1 97.19 53 GLU B C 1
ATOM 1301 O O . GLU B 1 53 ? -2.004 -18.516 1.693 1 97.19 53 GLU B O 1
ATOM 1306 N N . HIS B 1 54 ? -3.766 -18.062 0.337 1 97.56 54 HIS B N 1
ATOM 1307 C CA . HIS B 1 54 ? -2.914 -17.609 -0.762 1 97.56 54 HIS B CA 1
ATOM 1308 C C . HIS B 1 54 ? -2.051 -16.422 -0.347 1 97.56 54 HIS B C 1
ATOM 1310 O O . HIS B 1 54 ? -0.845 -16.406 -0.605 1 97.56 54 HIS B O 1
ATOM 1316 N N . HIS B 1 55 ? -2.682 -15.422 0.314 1 98.56 55 HIS B N 1
ATOM 1317 C CA . HIS B 1 55 ? -1.948 -14.234 0.739 1 98.56 55 HIS B CA 1
ATOM 1318 C C . HIS B 1 55 ? -0.841 -14.594 1.725 1 98.56 55 HIS B C 1
ATOM 1320 O O . HIS B 1 55 ? 0.242 -14.008 1.689 1 98.56 55 HIS B O 1
ATOM 1326 N N . GLU B 1 56 ? -1.115 -15.539 2.566 1 98.5 56 GLU B N 1
ATOM 1327 C CA . GLU B 1 56 ? -0.095 -15.977 3.514 1 98.5 56 GLU B CA 1
ATOM 1328 C C . GLU B 1 56 ? 1.106 -16.578 2.789 1 98.5 56 GLU B C 1
ATOM 1330 O O . GLU B 1 56 ? 2.254 -16.281 3.131 1 98.5 56 GLU B O 1
ATOM 1335 N N . ARG B 1 57 ? 0.822 -17.422 1.853 1 98.62 57 ARG B N 1
ATOM 1336 C CA . ARG B 1 57 ? 1.905 -18.031 1.078 1 98.62 57 ARG B CA 1
ATOM 1337 C C . ARG B 1 57 ? 2.719 -16.953 0.36 1 98.62 57 ARG B C 1
ATOM 1339 O O . ARG B 1 57 ? 3.951 -17 0.371 1 98.62 57 ARG B O 1
ATOM 1346 N N . GLU B 1 58 ? 2.059 -16.016 -0.247 1 98.62 58 GLU B N 1
ATOM 1347 C CA . GLU B 1 58 ? 2.744 -14.938 -0.948 1 98.62 58 GLU B CA 1
ATOM 1348 C C . GLU B 1 58 ? 3.514 -14.055 0.025 1 98.62 58 GLU B C 1
ATOM 1350 O O . GLU B 1 58 ? 4.605 -13.578 -0.291 1 98.62 58 GLU B O 1
ATOM 1355 N N . ALA B 1 59 ? 2.924 -13.797 1.172 1 98.75 59 ALA B N 1
ATOM 1356 C CA . ALA B 1 59 ? 3.629 -13.031 2.191 1 98.75 59 ALA B CA 1
ATOM 1357 C C . ALA B 1 59 ? 4.973 -13.664 2.529 1 98.75 59 ALA B C 1
ATOM 1359 O O . ALA B 1 59 ? 5.996 -12.977 2.572 1 98.75 59 ALA B O 1
ATOM 1360 N N . ASN B 1 60 ? 4.922 -14.969 2.754 1 98.62 60 ASN B N 1
ATOM 1361 C CA . ASN B 1 60 ? 6.148 -15.688 3.074 1 98.62 60 ASN B CA 1
ATOM 1362 C C . ASN B 1 60 ? 7.164 -15.594 1.941 1 98.62 60 ASN B C 1
ATOM 1364 O O . ASN B 1 60 ? 8.359 -15.406 2.188 1 98.62 60 ASN B O 1
ATOM 1368 N N . ARG B 1 61 ? 6.719 -15.742 0.752 1 98.31 61 ARG B N 1
ATOM 1369 C CA . ARG B 1 61 ? 7.598 -15.672 -0.412 1 98.31 61 ARG B CA 1
ATOM 1370 C C . ARG B 1 61 ? 8.234 -14.289 -0.531 1 98.31 61 ARG B C 1
ATOM 1372 O O . ARG B 1 61 ? 9.453 -14.18 -0.717 1 98.31 61 ARG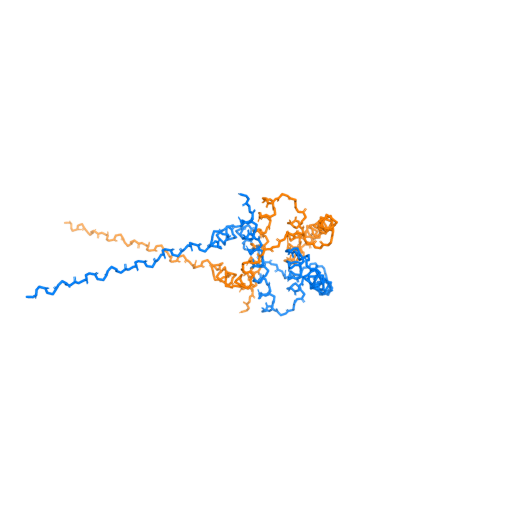 B O 1
ATOM 1379 N N . TRP B 1 62 ? 7.496 -13.234 -0.429 1 98.5 62 TRP B N 1
ATOM 1380 C CA . TRP B 1 62 ? 8.016 -11.883 -0.606 1 98.5 62 TRP B CA 1
ATOM 1381 C C . TRP B 1 62 ? 8.875 -11.469 0.581 1 98.5 62 TRP B C 1
ATOM 1383 O O . TRP B 1 62 ? 9.844 -10.727 0.422 1 98.5 62 TRP B O 1
ATOM 1393 N N . MET B 1 63 ? 8.445 -11.945 1.762 1 98.5 63 MET B N 1
ATOM 1394 C CA . MET B 1 63 ? 9.305 -11.688 2.912 1 98.5 63 MET B CA 1
ATOM 1395 C C . MET B 1 63 ? 10.68 -12.32 2.721 1 98.5 63 MET B C 1
ATOM 1397 O O . MET B 1 63 ? 11.703 -11.703 3.016 1 98.5 63 MET B O 1
ATOM 1401 N N . ALA B 1 64 ? 10.719 -13.516 2.299 1 98.5 64 ALA B N 1
ATOM 1402 C CA . ALA B 1 64 ? 11.977 -14.195 2.002 1 98.5 64 ALA B CA 1
ATOM 1403 C C . ALA B 1 64 ? 12.75 -13.461 0.915 1 98.5 64 ALA B C 1
ATOM 1405 O O . ALA B 1 64 ? 13.969 -13.273 1.026 1 98.5 64 ALA B O 1
ATOM 1406 N N . ALA B 1 65 ? 12.094 -13.055 -0.149 1 97.81 65 ALA B N 1
ATOM 1407 C CA . ALA B 1 65 ? 12.734 -12.312 -1.232 1 97.81 65 ALA B CA 1
ATOM 1408 C C . ALA B 1 65 ? 13.305 -10.992 -0.728 1 97.81 65 ALA B C 1
ATOM 1410 O O . ALA B 1 65 ? 14.422 -10.609 -1.093 1 97.81 65 ALA B O 1
ATOM 1411 N N . ASP B 1 66 ? 12.562 -10.305 0.071 1 98.25 66 ASP B N 1
ATOM 1412 C CA . ASP B 1 66 ? 13 -9.023 0.625 1 98.25 66 ASP B CA 1
ATOM 1413 C C . ASP B 1 66 ? 14.266 -9.203 1.464 1 98.25 66 ASP B C 1
ATOM 1415 O O . ASP B 1 66 ? 15.227 -8.445 1.31 1 98.25 66 ASP B O 1
ATOM 1419 N N . THR B 1 67 ? 14.227 -10.234 2.314 1 98.19 67 THR B N 1
ATOM 1420 C CA . THR B 1 67 ? 15.375 -10.539 3.168 1 98.19 67 THR B CA 1
ATOM 1421 C C . THR B 1 67 ? 16.594 -10.906 2.328 1 98.19 67 THR B C 1
ATOM 1423 O O . THR B 1 67 ? 17.688 -10.398 2.562 1 98.19 67 THR B O 1
ATOM 1426 N N . ALA B 1 68 ? 16.453 -11.781 1.408 1 98 68 ALA B N 1
ATOM 1427 C CA . ALA B 1 68 ? 17.531 -12.227 0.544 1 98 68 ALA B CA 1
ATOM 1428 C C . ALA B 1 68 ? 18.125 -11.055 -0.233 1 98 68 ALA B C 1
ATOM 1430 O O . ALA B 1 68 ? 19.359 -10.945 -0.358 1 98 68 ALA B O 1
ATOM 1431 N N . ARG B 1 69 ? 17.297 -10.188 -0.796 1 97.75 69 ARG B N 1
ATOM 1432 C CA . ARG B 1 69 ? 17.766 -9.055 -1.582 1 97.75 69 ARG B CA 1
ATOM 1433 C C . ARG B 1 69 ? 18.547 -8.07 -0.715 1 97.75 69 ARG B C 1
ATOM 1435 O O . ARG B 1 69 ? 19.547 -7.504 -1.159 1 97.75 69 ARG B O 1
ATOM 1442 N N . LYS B 1 70 ? 18.047 -7.82 0.463 1 96.88 70 LYS B N 1
ATOM 1443 C CA . LYS B 1 70 ? 18.797 -6.965 1.388 1 96.88 70 LYS B CA 1
ATOM 1444 C C . LYS B 1 70 ? 20.172 -7.555 1.704 1 96.88 70 LYS B C 1
ATOM 1446 O O . LYS B 1 70 ? 21.156 -6.836 1.745 1 96.88 70 LYS B O 1
ATOM 1451 N N . PHE B 1 71 ? 20.188 -8.867 1.9 1 97.5 71 PHE B N 1
ATOM 1452 C CA . PHE B 1 71 ? 21.438 -9.562 2.176 1 97.5 71 PHE B CA 1
ATOM 1453 C C . PHE B 1 71 ? 22.391 -9.453 0.991 1 97.5 71 PHE B C 1
ATOM 1455 O O . PHE B 1 71 ? 23.594 -9.266 1.171 1 97.5 71 PHE B O 1
ATOM 1462 N N . ASP B 1 72 ? 21.906 -9.555 -0.186 1 97.5 72 ASP B N 1
ATOM 1463 C CA . ASP B 1 72 ? 22.688 -9.539 -1.417 1 97.5 72 ASP B CA 1
ATOM 1464 C C . ASP B 1 72 ? 23.047 -8.109 -1.815 1 97.5 72 ASP B C 1
ATOM 1466 O O . ASP B 1 72 ? 23.766 -7.898 -2.791 1 97.5 72 ASP B O 1
ATOM 1470 N N . GLY B 1 73 ? 22.484 -7.09 -1.197 1 97.19 73 GLY B N 1
ATOM 1471 C CA . GLY B 1 73 ? 22.797 -5.699 -1.482 1 97.19 73 GLY B CA 1
ATOM 1472 C C . GLY B 1 73 ? 22 -5.133 -2.645 1 97.19 73 GLY B C 1
ATOM 1473 O O . GLY B 1 73 ? 22.422 -4.16 -3.275 1 97.19 73 GLY B O 1
ATOM 1474 N N . VAL B 1 74 ? 20.906 -5.824 -2.986 1 97.38 74 VAL B N 1
ATOM 1475 C CA . VAL B 1 74 ? 20.094 -5.363 -4.102 1 97.38 74 VAL B CA 1
ATOM 1476 C C . VAL B 1 74 ? 18.656 -5.172 -3.633 1 97.38 74 VAL B C 1
ATOM 1478 O O . VAL B 1 74 ? 17.719 -5.676 -4.262 1 97.38 74 VAL B O 1
ATOM 1481 N N . PRO B 1 75 ? 18.375 -4.465 -2.539 1 97.31 75 PRO B N 1
ATOM 1482 C CA . PRO B 1 75 ? 17.016 -4.25 -2.031 1 97.31 75 PRO B CA 1
ATOM 1483 C C . PRO B 1 75 ? 16.156 -3.432 -2.986 1 97.31 75 PRO B C 1
ATOM 1485 O O . PRO B 1 75 ? 16.672 -2.828 -3.93 1 97.31 75 PRO B O 1
ATOM 1488 N N . GLY B 1 76 ? 14.906 -3.463 -2.797 1 97.31 76 GLY B N 1
ATOM 1489 C CA . GLY B 1 76 ? 13.953 -2.676 -3.555 1 97.31 76 GLY B CA 1
ATOM 1490 C C . GLY B 1 76 ? 12.68 -2.373 -2.781 1 97.31 76 GLY B C 1
ATOM 1491 O O . GLY B 1 76 ? 12.258 -3.164 -1.935 1 97.31 76 GLY B O 1
ATOM 1492 N N . TRP B 1 77 ? 12.086 -1.313 -3.121 1 97.31 77 TRP B N 1
ATOM 1493 C CA . TRP B 1 77 ? 10.805 -0.973 -2.516 1 97.31 77 TRP B CA 1
ATOM 1494 C C . TRP B 1 77 ? 9.742 -2.004 -2.877 1 97.31 77 TRP B C 1
ATOM 1496 O O . TRP B 1 77 ? 8.81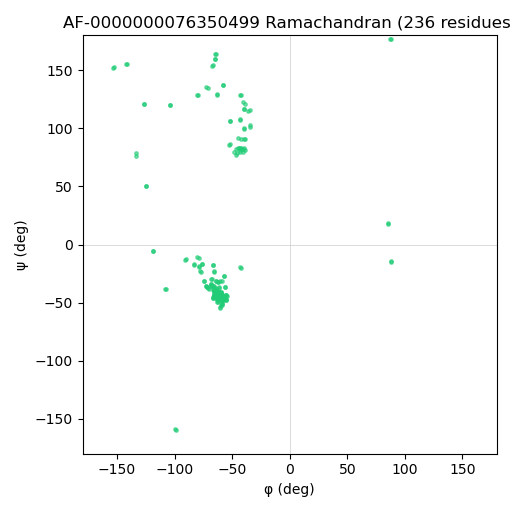2 -2.248 -2.102 1 97.31 77 TRP B O 1
ATOM 1506 N N . ASP B 1 78 ? 9.875 -2.611 -4.102 1 98.12 78 ASP B N 1
ATOM 1507 C CA . ASP B 1 78 ? 8.867 -3.555 -4.574 1 98.12 78 ASP B CA 1
ATOM 1508 C C . ASP B 1 78 ? 8.727 -4.73 -3.613 1 98.12 78 ASP B C 1
ATOM 1510 O O . ASP B 1 78 ? 7.617 -5.043 -3.166 1 98.12 78 ASP B O 1
ATOM 1514 N N . SER B 1 79 ? 9.875 -5.344 -3.197 1 98.44 79 SER B N 1
ATOM 1515 C CA . SER B 1 79 ? 9.766 -6.484 -2.295 1 98.44 79 SER B CA 1
ATOM 1516 C C . SER B 1 79 ? 9.258 -6.059 -0.923 1 98.44 79 SER B C 1
ATOM 1518 O O . SER B 1 79 ? 8.469 -6.77 -0.301 1 98.44 79 SER B O 1
ATOM 1520 N N . ALA B 1 80 ? 9.617 -4.875 -0.419 1 98.38 80 ALA B N 1
ATOM 1521 C CA . ALA B 1 80 ? 9.156 -4.383 0.876 1 98.38 80 ALA B CA 1
ATOM 1522 C C . ALA B 1 80 ? 7.652 -4.121 0.86 1 98.38 80 ALA B C 1
ATOM 1524 O O . ALA B 1 80 ? 6.938 -4.531 1.775 1 98.38 80 ALA B O 1
ATOM 1525 N N . VAL B 1 81 ? 7.172 -3.482 -0.189 1 98.75 81 VAL B N 1
ATOM 1526 C CA . VAL B 1 81 ? 5.766 -3.125 -0.322 1 98.75 81 VAL B CA 1
ATOM 1527 C C . VAL B 1 81 ? 4.918 -4.387 -0.448 1 98.75 81 VAL B C 1
ATOM 1529 O O . VAL B 1 81 ? 3.904 -4.535 0.239 1 98.75 81 VAL B O 1
ATOM 1532 N N . LEU B 1 82 ? 5.359 -5.305 -1.289 1 98.88 82 LEU B N 1
ATOM 1533 C CA . LEU B 1 82 ? 4.562 -6.496 -1.549 1 98.88 82 LEU B CA 1
ATOM 1534 C C . LEU B 1 82 ? 4.574 -7.43 -0.343 1 98.88 82 LEU B C 1
ATOM 1536 O O . LEU B 1 82 ? 3.559 -8.055 -0.023 1 98.88 82 LEU B O 1
ATOM 1540 N N . ALA B 1 83 ? 5.695 -7.543 0.364 1 98.88 83 ALA B N 1
ATOM 1541 C CA . ALA B 1 83 ? 5.742 -8.32 1.602 1 98.88 83 ALA B CA 1
ATOM 1542 C C . ALA B 1 83 ? 4.75 -7.773 2.627 1 98.88 83 ALA B C 1
ATOM 1544 O O . ALA B 1 83 ? 3.961 -8.531 3.199 1 98.88 83 ALA B O 1
ATOM 1545 N N . GLN B 1 84 ? 4.785 -6.508 2.785 1 98.88 84 GLN B N 1
ATOM 1546 C CA . GLN B 1 84 ? 3.893 -5.887 3.758 1 98.88 84 GLN B CA 1
ATOM 1547 C C . GLN B 1 84 ? 2.434 -6.043 3.342 1 98.88 84 GLN B C 1
ATOM 1549 O O . GLN B 1 84 ? 1.57 -6.32 4.176 1 98.88 84 GLN B O 1
ATOM 1554 N N . ALA B 1 85 ? 2.098 -5.824 2.059 1 98.94 85 ALA B N 1
ATOM 1555 C CA . ALA B 1 85 ? 0.726 -5.934 1.57 1 98.94 85 ALA B CA 1
ATOM 1556 C C . ALA B 1 85 ? 0.167 -7.332 1.813 1 98.94 85 ALA B C 1
ATOM 1558 O O . ALA B 1 85 ? -0.89 -7.488 2.43 1 98.94 85 ALA B O 1
ATOM 1559 N N . TYR B 1 86 ? 0.92 -8.367 1.363 1 98.88 86 TYR B N 1
ATOM 1560 C CA . TYR B 1 86 ? 0.442 -9.742 1.5 1 98.88 86 TYR B CA 1
ATOM 1561 C C . TYR B 1 86 ? 0.356 -10.148 2.967 1 98.88 86 TYR B C 1
ATOM 1563 O O . TYR B 1 86 ? -0.575 -10.844 3.369 1 98.88 86 TYR B O 1
ATOM 1571 N N . ARG B 1 87 ? 1.337 -9.742 3.77 1 98.81 87 ARG B N 1
ATOM 1572 C CA . ARG B 1 87 ? 1.295 -10.039 5.199 1 98.81 87 ARG B CA 1
ATOM 1573 C C . ARG B 1 87 ? 0.037 -9.469 5.84 1 98.81 87 ARG B C 1
ATOM 1575 O O . ARG B 1 87 ? -0.638 -10.148 6.613 1 98.81 87 ARG B O 1
ATOM 1582 N N . THR B 1 88 ? -0.228 -8.25 5.547 1 98.75 88 THR B N 1
ATOM 1583 C CA . THR B 1 88 ? -1.4 -7.57 6.086 1 98.75 88 THR B CA 1
ATOM 1584 C C . THR B 1 88 ? -2.68 -8.289 5.676 1 98.75 88 THR B C 1
ATOM 1586 O O . THR B 1 88 ? -3.553 -8.539 6.512 1 98.75 88 THR B O 1
ATOM 1589 N N . LEU B 1 89 ? -2.822 -8.695 4.418 1 98.5 89 LEU B N 1
ATOM 1590 C CA . LEU B 1 89 ? -4.043 -9.258 3.855 1 98.5 89 LEU B CA 1
ATOM 1591 C C . LEU B 1 89 ? -4.234 -10.703 4.32 1 98.5 89 LEU B C 1
ATOM 1593 O O . LEU B 1 89 ? -5.328 -11.258 4.207 1 98.5 89 LEU B O 1
ATOM 1597 N N . ALA B 1 90 ? -3.148 -11.281 4.828 1 98.25 90 ALA B N 1
ATOM 1598 C CA . ALA B 1 90 ? -3.213 -12.641 5.344 1 98.25 90 ALA B CA 1
ATOM 1599 C C . ALA B 1 90 ? -3.736 -12.664 6.777 1 98.25 90 ALA B C 1
ATOM 1601 O O . ALA B 1 90 ? -4.102 -13.719 7.297 1 98.25 90 ALA B O 1
ATOM 1602 N N . GLU B 1 91 ? -3.734 -11.539 7.469 1 97.56 91 GLU B N 1
ATOM 1603 C CA . GLU B 1 91 ? -4.109 -11.461 8.875 1 97.56 91 GLU B CA 1
ATOM 1604 C C . GLU B 1 91 ? -5.594 -11.758 9.07 1 97.56 91 GLU B C 1
ATOM 1606 O O . GLU B 1 91 ? -6.406 -11.492 8.18 1 97.56 91 GLU B O 1
ATOM 1611 N N . CYS B 1 92 ? -5.965 -12.242 10.227 1 93.56 92 CYS B N 1
ATOM 1612 C CA . CYS B 1 92 ? -7.344 -12.594 10.539 1 93.56 92 CYS B CA 1
ATOM 1613 C C . CYS B 1 92 ? -7.957 -11.586 11.508 1 93.56 92 CYS B C 1
ATOM 1615 O O . CYS B 1 92 ? -9.133 -11.234 11.391 1 93.56 92 CYS B O 1
ATOM 1617 N N . GLU B 1 93 ? -7.16 -11.156 12.438 1 95 93 GLU B N 1
ATOM 1618 C CA . GLU B 1 93 ? -7.645 -10.227 13.445 1 95 93 GLU B CA 1
ATOM 1619 C C . GLU B 1 93 ? -7.695 -8.797 12.906 1 95 93 GLU B C 1
ATOM 1621 O O . GLU B 1 93 ? -6.707 -8.297 12.375 1 95 93 GLU B O 1
ATOM 1626 N N . PRO B 1 94 ? -8.828 -8.133 13.062 1 95.25 94 PRO B N 1
ATOM 1627 C CA . PRO B 1 94 ? -8.992 -6.781 12.523 1 95.25 94 PRO B CA 1
ATOM 1628 C C . PRO B 1 94 ? -7.922 -5.812 13.023 1 95.25 94 PRO B C 1
ATOM 1630 O O . PRO B 1 94 ? -7.473 -4.941 12.281 1 95.25 94 PRO B O 1
ATOM 1633 N N . GLU B 1 95 ? -7.52 -5.973 14.266 1 96.56 95 GLU B N 1
ATOM 1634 C CA . GLU B 1 95 ? -6.508 -5.078 14.82 1 96.56 95 GLU B CA 1
ATOM 1635 C C . GLU B 1 95 ? -5.172 -5.242 14.102 1 96.56 95 GLU B C 1
ATOM 1637 O O . GLU B 1 95 ? -4.449 -4.266 13.891 1 96.56 95 GLU B O 1
ATOM 1642 N N . HIS B 1 96 ? -4.848 -6.465 13.781 1 98 96 HIS B N 1
ATOM 1643 C CA . HIS B 1 96 ? -3.605 -6.723 13.062 1 98 96 HIS B CA 1
ATOM 1644 C C . HIS B 1 96 ? -3.686 -6.23 11.625 1 98 96 HIS B C 1
ATOM 1646 O O . HIS B 1 96 ? -2.701 -5.719 11.078 1 98 96 HIS B O 1
ATOM 1652 N N . VAL B 1 97 ? -4.883 -6.402 11.008 1 98.12 97 VAL B N 1
ATOM 1653 C CA . VAL B 1 97 ? -5.082 -5.906 9.648 1 98.12 97 VAL B CA 1
ATOM 1654 C C . VAL B 1 97 ? -4.945 -4.383 9.633 1 98.12 97 VAL B C 1
ATOM 1656 O O . VAL B 1 97 ? -4.246 -3.828 8.781 1 98.12 97 VAL B O 1
ATOM 1659 N N . ARG B 1 98 ? -5.551 -3.721 10.57 1 98.12 98 ARG B N 1
ATOM 1660 C CA . ARG B 1 98 ? -5.504 -2.266 10.656 1 98.12 98 ARG B CA 1
ATOM 1661 C C . ARG B 1 98 ? -4.07 -1.767 10.781 1 98.12 98 ARG B C 1
ATOM 1663 O O . ARG B 1 98 ? -3.652 -0.87 10.047 1 98.12 98 ARG B O 1
ATOM 1670 N N . ALA B 1 99 ? -3.344 -2.346 11.719 1 98.62 99 ALA B N 1
ATOM 1671 C CA . ALA B 1 99 ? -1.953 -1.955 11.93 1 98.62 99 ALA B CA 1
ATOM 1672 C C . ALA B 1 99 ? -1.122 -2.191 10.672 1 98.62 99 ALA B C 1
ATOM 1674 O O . ALA B 1 99 ? -0.254 -1.383 10.336 1 98.62 99 ALA B O 1
ATOM 1675 N N . GLY B 1 100 ? -1.373 -3.309 10.016 1 98.81 100 GLY B N 1
ATOM 1676 C CA . GLY B 1 100 ? -0.662 -3.623 8.781 1 98.81 100 GLY B CA 1
ATOM 1677 C C . GLY B 1 100 ? -0.949 -2.643 7.66 1 98.81 100 GLY B C 1
ATOM 1678 O O . GLY B 1 100 ? -0.051 -2.289 6.895 1 98.81 100 GLY B O 1
ATOM 1679 N N . LEU B 1 101 ? -2.168 -2.193 7.551 1 98.62 101 LEU B N 1
ATOM 1680 C CA . LEU B 1 101 ? -2.539 -1.204 6.543 1 98.62 101 LEU B CA 1
ATOM 1681 C C . LEU B 1 101 ? -1.854 0.131 6.816 1 98.62 101 LEU B C 1
ATOM 1683 O O . LEU B 1 101 ? -1.443 0.824 5.883 1 98.62 101 LEU B O 1
ATOM 1687 N N . ILE B 1 102 ? -1.684 0.485 8.055 1 98.81 102 ILE B N 1
ATOM 1688 C CA . ILE B 1 102 ? -0.954 1.69 8.43 1 98.81 102 ILE B CA 1
ATOM 1689 C C . ILE B 1 102 ? 0.504 1.568 7.992 1 98.81 102 ILE B C 1
ATOM 1691 O O . ILE B 1 102 ? 1.062 2.496 7.398 1 98.81 102 ILE B O 1
ATOM 1695 N N . ARG B 1 103 ? 1.066 0.442 8.227 1 98.75 103 ARG B N 1
ATOM 1696 C CA . ARG B 1 103 ? 2.457 0.22 7.848 1 98.75 103 ARG B CA 1
ATOM 1697 C C . ARG B 1 103 ? 2.619 0.223 6.332 1 98.75 103 ARG B C 1
ATOM 1699 O O . ARG B 1 103 ? 3.629 0.697 5.809 1 98.75 103 ARG B O 1
ATOM 1706 N N . LEU B 1 104 ? 1.631 -0.313 5.621 1 98.81 104 LEU B N 1
ATOM 1707 C CA . LEU B 1 104 ? 1.674 -0.298 4.16 1 98.81 104 LEU B CA 1
ATOM 1708 C C . LEU B 1 104 ? 1.64 1.131 3.631 1 98.81 104 LEU B C 1
ATOM 1710 O O . LEU B 1 104 ? 2.416 1.486 2.74 1 98.81 104 LEU B O 1
ATOM 1714 N N . ALA B 1 105 ? 0.747 1.935 4.172 1 98.62 105 ALA B N 1
ATOM 1715 C CA . ALA B 1 105 ? 0.683 3.34 3.777 1 98.62 105 ALA B CA 1
ATOM 1716 C C . ALA B 1 105 ? 1.995 4.055 4.086 1 98.62 105 ALA B C 1
ATOM 1718 O O . ALA B 1 105 ? 2.486 4.84 3.273 1 98.62 105 ALA B O 1
ATOM 1719 N N . ALA B 1 106 ? 2.559 3.777 5.227 1 98.19 106 ALA B N 1
ATOM 1720 C CA . ALA B 1 106 ? 3.816 4.398 5.633 1 98.19 106 ALA B CA 1
ATOM 1721 C C . ALA B 1 106 ? 4.945 4.027 4.676 1 98.19 106 ALA B C 1
ATOM 1723 O O . ALA B 1 106 ? 5.77 4.875 4.324 1 98.19 106 ALA B O 1
ATOM 1724 N N . LEU B 1 107 ? 4.977 2.783 4.324 1 98.25 107 LEU B N 1
ATOM 1725 C CA . LEU B 1 107 ? 5.973 2.314 3.367 1 98.25 107 LEU B CA 1
ATOM 1726 C C . LEU B 1 107 ? 5.828 3.037 2.033 1 98.25 107 LEU B C 1
ATOM 1728 O O . LEU B 1 107 ? 6.82 3.488 1.455 1 98.25 107 LEU B O 1
ATOM 1732 N N . ALA B 1 108 ? 4.602 3.152 1.527 1 98.06 108 ALA B N 1
ATOM 1733 C CA . ALA B 1 108 ? 4.355 3.844 0.264 1 98.06 108 ALA B CA 1
ATOM 1734 C C . ALA B 1 108 ? 4.777 5.309 0.35 1 98.06 108 ALA B C 1
ATOM 1736 O O . ALA B 1 108 ? 5.422 5.828 -0.563 1 98.06 108 ALA B O 1
ATOM 1737 N N . VAL B 1 109 ? 4.492 5.984 1.42 1 97.31 109 VAL B N 1
ATOM 1738 C CA . VAL B 1 109 ? 4.855 7.383 1.629 1 97.31 109 VAL B CA 1
ATOM 1739 C C . VAL B 1 109 ? 6.379 7.52 1.661 1 97.31 109 VAL B C 1
ATOM 1741 O O . VAL B 1 109 ? 6.938 8.43 1.051 1 97.31 109 VAL B O 1
ATOM 1744 N N . SER B 1 110 ? 7.035 6.574 2.35 1 96.25 110 SER B N 1
ATOM 1745 C CA . SER B 1 110 ? 8.492 6.621 2.432 1 96.25 110 SER B CA 1
ATOM 1746 C C . SER B 1 110 ? 9.133 6.418 1.062 1 96.25 110 SER B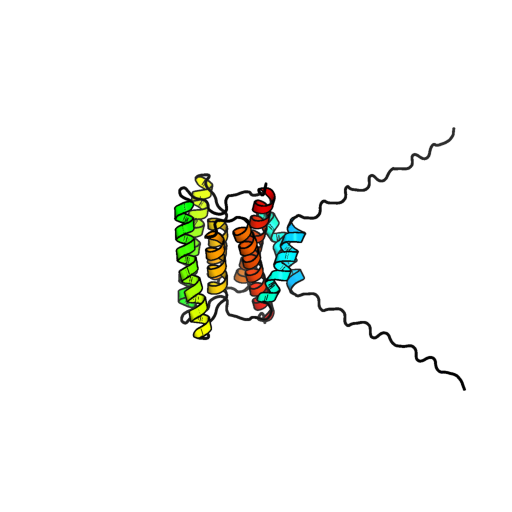 C 1
ATOM 1748 O O . SER B 1 110 ? 10.141 7.043 0.746 1 96.25 110 SER B O 1
ATOM 1750 N N . ALA B 1 111 ? 8.562 5.535 0.311 1 96.69 111 ALA B N 1
ATOM 1751 C CA . ALA B 1 111 ? 9.062 5.32 -1.044 1 96.69 111 ALA B CA 1
ATOM 1752 C C . ALA B 1 111 ? 8.922 6.586 -1.887 1 96.69 111 ALA B C 1
ATOM 1754 O O . ALA B 1 111 ? 9.812 6.918 -2.674 1 96.69 111 ALA B O 1
ATOM 1755 N N . VAL B 1 112 ? 7.789 7.328 -1.767 1 96.69 112 VAL B N 1
ATOM 1756 C CA . VAL B 1 112 ? 7.59 8.594 -2.467 1 96.69 112 VAL B CA 1
ATOM 1757 C C . VAL B 1 112 ? 8.68 9.586 -2.061 1 96.69 112 VAL B C 1
ATOM 1759 O O . VAL B 1 112 ? 9.273 10.242 -2.914 1 96.69 112 VAL B O 1
ATOM 1762 N N . GLU B 1 113 ? 8.93 9.648 -0.767 1 94.81 113 GLU B N 1
ATOM 1763 C CA . GLU B 1 113 ? 9.961 10.555 -0.273 1 94.81 113 GLU B CA 1
ATOM 1764 C C . GLU B 1 113 ? 11.32 10.234 -0.884 1 94.81 113 GLU B C 1
ATOM 1766 O O . GLU B 1 113 ? 12.078 11.141 -1.23 1 94.81 113 GLU B O 1
ATOM 1771 N N . SER B 1 114 ? 11.602 8.969 -0.913 1 93.44 114 SER B N 1
ATOM 1772 C CA . SER B 1 114 ? 12.859 8.523 -1.514 1 93.44 114 SER B CA 1
ATOM 1773 C C . SER B 1 114 ? 12.953 8.961 -2.973 1 93.44 114 SER B C 1
ATOM 1775 O O . SER B 1 114 ? 13.992 9.453 -3.414 1 93.44 114 SER B O 1
ATOM 1777 N N . LEU B 1 115 ? 11.891 8.789 -3.691 1 93.81 115 LEU B N 1
ATOM 1778 C CA . LEU B 1 115 ? 11.859 9.203 -5.09 1 93.81 115 LEU B CA 1
ATOM 1779 C C . LEU B 1 115 ? 12.062 10.711 -5.211 1 93.81 115 LEU B C 1
ATOM 1781 O O . LEU B 1 115 ? 12.789 11.172 -6.098 1 93.81 115 LEU B O 1
ATOM 1785 N N . ASP B 1 116 ? 11.352 11.453 -4.355 1 92.94 116 ASP B N 1
ATOM 1786 C CA . ASP B 1 116 ? 11.422 12.906 -4.395 1 92.94 116 ASP B CA 1
ATOM 1787 C C . ASP B 1 116 ? 12.844 13.398 -4.098 1 92.94 116 ASP B C 1
ATOM 1789 O O . ASP B 1 116 ? 13.281 14.414 -4.633 1 92.94 116 ASP B O 1
ATOM 1793 N N . ARG B 1 117 ? 13.516 12.656 -3.277 1 89.75 117 ARG B N 1
ATOM 1794 C CA . ARG B 1 117 ? 14.883 13.016 -2.924 1 89.75 117 ARG B CA 1
ATOM 1795 C C . ARG B 1 117 ? 15.844 12.711 -4.066 1 89.75 117 ARG B C 1
ATOM 1797 O O . ARG B 1 117 ? 16.859 13.391 -4.227 1 89.75 117 ARG B O 1
ATOM 1804 N N . GLU B 1 118 ? 15.539 11.727 -4.793 1 86.81 118 GLU B N 1
ATOM 1805 C CA . GLU B 1 118 ? 16.438 11.273 -5.852 1 86.81 118 GLU B CA 1
ATOM 1806 C C . GLU B 1 118 ? 16.125 11.969 -7.172 1 86.81 118 GLU B C 1
ATOM 1808 O O . GLU B 1 118 ? 16.906 11.875 -8.125 1 86.81 118 GLU B O 1
ATOM 1813 N N . ALA B 1 119 ? 14.953 12.633 -7.207 1 81.88 119 ALA B N 1
ATOM 1814 C CA . ALA B 1 119 ? 14.602 13.367 -8.422 1 81.88 119 ALA B CA 1
ATOM 1815 C C . ALA B 1 119 ? 15.594 14.492 -8.695 1 81.88 119 ALA B C 1
ATOM 1817 O O . ALA B 1 119 ? 16.062 15.148 -7.766 1 81.88 119 ALA B O 1
ATOM 1818 N N . PRO B 1 120 ? 16.141 14.547 -9.938 1 73.69 120 PRO B N 1
ATOM 1819 C CA . PRO B 1 120 ? 17.156 15.531 -10.297 1 73.69 120 PRO B CA 1
ATOM 1820 C C . PRO B 1 120 ? 16.734 16.969 -10.008 1 73.69 120 PRO B C 1
ATOM 1822 O O . PRO B 1 120 ? 15.531 17.25 -9.961 1 73.69 120 PRO B O 1
#